Protein AF-A0A2E3XRM8-F1 (afdb_monomer_lite)

pLDDT: mean 77.31, std 19.9, range [32.56, 97.56]

Sequence (240 aa):
MLKLNLRISNLLLTGLFLLMNLVSSSVLRAEDFVDQDERDLEALESQLEDFRKDQEGVVQNITPDQLKKTQALQEAIKAGDQEKVKALTEELTKSLKSGSTQQMKQMVAVSLKSFQAMNETELRAHLLAKTSGNPVGSLLTQFPKLMDFLVQSLRDPIAIPQFFSILEKKSKLLLFFIINVAIWLVAFIVKKAHKAKSAGLGTHFKRWLFFFTLRLALFVGFFYTEISPFLHIANKTLLA

Radius of gyration: 21.9 Å; chains: 1; bounding box: 47×42×66 Å

Secondary structure (DSSP, 8-state):
-HHHHHHHHHHHHHHHHHHHHHHHHTTS-------S-TT-HHHHHHHHHHHHHHHHHHHTTS-HHHHHHHHHHHHHHHTT-HHHHHHHHHHHHHHHHT--HHHHHHHHHHHHHHHHHS-HHHHHHHHHHHHTTSHHHHHHHH-HHHHHHHHHHHH-TTHHHHHHGGGG-HHHHHHHHHHHHHHHHHHHHHHHHGGGS---HHHHHHHHHHHHHHHHHHHHHHTHHHHHHHHHHHHHHH--

Foldseek 3Di:
DVVVVVCVVVVVVVVVVVVVVVLVVLLPDPDDDDDDDDPCPVVVVVVVVVLVVLVVVLCVVVDVVVVVLSVQLVVCVVVVVVVSVVVSVVVNVVCVVVDDLVNVLSSLLSSLVVLLPDDLVRNLVVVLVVCPPHVVNVVCVVCVLVSQLVSVQSNDSQQPSLLSCVVVPVVLVVVLVVVLVVLVVVLVVVVVVPPPDDDPPVNVVVSVVVSVVVSVVSVCVSSVVSNVVSVVSCCVRVVD

Structure (mmCIF, N/CA/C/O backbone):
data_AF-A0A2E3XRM8-F1
#
_entry.id   AF-A0A2E3XRM8-F1
#
loop_
_atom_site.group_PDB
_atom_site.id
_atom_site.type_symbol
_atom_site.label_atom_id
_atom_site.label_alt_id
_atom_site.label_comp_id
_atom_site.label_asym_id
_atom_site.label_entity_id
_atom_site.label_seq_id
_atom_site.pdbx_PDB_ins_code
_atom_site.Cartn_x
_atom_site.Cartn_y
_atom_site.Cartn_z
_atom_site.occupancy
_atom_site.B_iso_or_equiv
_atom_site.auth_seq_id
_atom_site.auth_comp_id
_atom_site.auth_asym_id
_atom_site.auth_atom_id
_atom_site.pdbx_PDB_model_num
ATOM 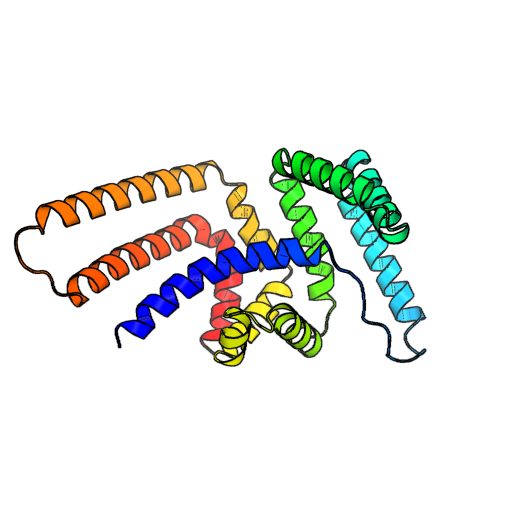1 N N . MET A 1 1 ? -2.806 -15.920 -23.712 1.00 42.44 1 MET A N 1
ATOM 2 C CA . MET A 1 1 ? -1.929 -15.551 -22.572 1.00 42.44 1 MET A CA 1
ATOM 3 C C . MET A 1 1 ? -1.769 -14.041 -22.333 1.00 42.44 1 MET A C 1
ATOM 5 O O . MET A 1 1 ? -1.673 -13.648 -21.182 1.00 42.44 1 MET A O 1
ATOM 9 N N . LEU A 1 2 ? -1.820 -13.162 -23.344 1.00 34.38 2 LEU A N 1
ATOM 10 C CA . LEU A 1 2 ? -1.677 -11.701 -23.153 1.00 34.38 2 LEU A CA 1
ATOM 11 C C . LEU A 1 2 ? -2.814 -10.997 -22.380 1.00 34.38 2 LEU A C 1
ATOM 13 O O . LEU A 1 2 ? -2.573 -9.968 -21.754 1.00 34.38 2 LEU A O 1
ATOM 17 N N . LYS A 1 3 ? -4.026 -11.569 -22.348 1.00 36.88 3 LYS A N 1
ATOM 18 C CA . LYS A 1 3 ? -5.142 -11.049 -21.532 1.00 36.88 3 LYS A CA 1
ATOM 19 C C . LYS A 1 3 ? -4.939 -11.241 -20.019 1.00 36.88 3 LYS A C 1
ATOM 21 O O . LYS A 1 3 ? -5.577 -10.538 -19.245 1.00 36.88 3 LYS A O 1
ATOM 26 N N . LEU A 1 4 ? -4.061 -12.155 -19.593 1.00 36.59 4 LEU A N 1
ATOM 27 C CA . LEU A 1 4 ? -3.857 -12.470 -18.173 1.00 36.59 4 LEU A CA 1
ATOM 28 C C . LEU A 1 4 ? -2.927 -11.451 -17.491 1.00 36.59 4 LEU A C 1
ATOM 30 O O . LEU A 1 4 ? -3.211 -10.989 -16.394 1.00 36.59 4 LEU A O 1
ATOM 34 N N . ASN A 1 5 ? -1.879 -11.001 -18.188 1.00 35.53 5 ASN A N 1
ATOM 35 C CA . ASN A 1 5 ? -0.904 -10.068 -17.617 1.00 35.53 5 ASN A CA 1
ATOM 36 C C . ASN A 1 5 ? -1.387 -8.609 -17.547 1.00 35.53 5 ASN A C 1
ATOM 38 O O . ASN A 1 5 ? -0.996 -7.888 -16.632 1.00 35.53 5 ASN A O 1
ATOM 42 N N . LEU A 1 6 ? -2.279 -8.175 -18.450 1.00 38.59 6 LEU A N 1
ATOM 43 C CA . LEU A 1 6 ? -2.939 -6.867 -18.311 1.00 38.59 6 LEU A CA 1
ATOM 44 C C . LEU A 1 6 ? -3.914 -6.844 -17.123 1.00 38.59 6 LEU A C 1
ATOM 46 O O . LEU A 1 6 ? -4.086 -5.809 -16.483 1.00 38.59 6 LEU A O 1
ATOM 50 N N . ARG A 1 7 ? -4.526 -7.994 -16.807 1.00 44.25 7 ARG A N 1
ATOM 51 C CA . ARG A 1 7 ? -5.432 -8.128 -15.664 1.00 44.25 7 ARG A CA 1
ATOM 52 C C . ARG A 1 7 ? -4.689 -8.014 -14.340 1.00 44.25 7 ARG A C 1
ATOM 54 O O . ARG A 1 7 ? -5.182 -7.297 -13.488 1.00 44.25 7 ARG A O 1
ATOM 61 N N . ILE A 1 8 ? -3.498 -8.608 -14.205 1.00 42.06 8 ILE A N 1
ATOM 62 C CA . ILE A 1 8 ? -2.698 -8.589 -12.961 1.00 42.06 8 ILE A CA 1
ATOM 63 C C . ILE A 1 8 ? -2.145 -7.184 -12.642 1.00 42.06 8 ILE A C 1
ATOM 65 O O . ILE A 1 8 ? -2.150 -6.761 -11.489 1.00 42.06 8 ILE A O 1
ATOM 69 N N . SER A 1 9 ? -1.725 -6.417 -13.656 1.00 40.00 9 SER A N 1
ATOM 70 C CA . SER A 1 9 ? -1.271 -5.031 -13.446 1.00 40.00 9 SER A CA 1
ATOM 71 C C . SER A 1 9 ? -2.403 -4.087 -13.059 1.00 40.00 9 SER A C 1
ATOM 73 O O . SER A 1 9 ? -2.210 -3.231 -12.197 1.00 40.00 9 SER A O 1
ATOM 75 N N . ASN A 1 10 ? -3.561 -4.214 -13.715 1.00 42.22 10 ASN A N 1
ATOM 76 C CA . ASN A 1 10 ? -4.737 -3.456 -13.313 1.00 42.22 10 ASN A CA 1
ATOM 77 C C . ASN A 1 10 ? -5.176 -3.886 -11.915 1.00 42.22 10 ASN A C 1
ATOM 79 O O . ASN A 1 10 ? -5.507 -3.012 -11.138 1.00 42.22 10 ASN A O 1
ATOM 83 N N . LEU A 1 11 ? -5.047 -5.170 -11.568 1.00 43.62 11 LEU A N 1
ATOM 84 C CA . LEU A 1 11 ? -5.362 -5.739 -10.258 1.00 43.62 11 LEU A CA 1
ATOM 85 C C . LEU A 1 11 ? -4.642 -5.074 -9.086 1.00 43.62 11 LEU A C 1
ATOM 87 O O . LEU A 1 11 ? -5.267 -4.817 -8.065 1.00 43.62 11 LEU A O 1
ATOM 91 N N . LEU A 1 12 ? -3.335 -4.823 -9.213 1.00 40.78 12 LEU A N 1
ATOM 92 C CA . LEU A 1 12 ? -2.527 -4.244 -8.134 1.00 40.78 12 LEU A CA 1
ATOM 93 C C . LEU A 1 12 ? -2.820 -2.748 -7.952 1.00 40.78 12 LEU A C 1
ATOM 95 O O . LEU A 1 12 ? -2.916 -2.270 -6.824 1.00 40.78 12 LEU A O 1
ATOM 99 N N . LEU A 1 13 ? -3.035 -2.021 -9.054 1.00 42.25 13 LEU A N 1
ATOM 100 C CA . LEU A 1 13 ? -3.439 -0.610 -9.028 1.00 42.25 13 LEU A CA 1
ATOM 101 C C . LEU A 1 13 ? -4.890 -0.434 -8.562 1.00 42.25 13 LEU A C 1
ATOM 103 O O . LEU A 1 13 ? -5.166 0.457 -7.762 1.00 42.25 13 LEU A O 1
ATOM 107 N N . THR A 1 14 ? -5.803 -1.313 -8.986 1.00 45.66 14 THR A N 1
ATOM 108 C CA . THR A 1 14 ? -7.167 -1.359 -8.453 1.00 45.66 14 THR A CA 1
ATOM 109 C C . THR A 1 14 ? -7.169 -1.820 -7.007 1.00 45.66 14 THR A C 1
ATOM 111 O O . THR A 1 14 ? -7.922 -1.264 -6.234 1.00 45.66 14 THR A O 1
ATOM 114 N N . GLY A 1 15 ? -6.306 -2.752 -6.598 1.00 46.00 15 GLY A N 1
ATOM 115 C CA . GLY A 1 15 ? -6.204 -3.225 -5.215 1.00 46.00 15 GLY A CA 1
ATOM 116 C C . GLY A 1 15 ? -5.805 -2.113 -4.246 1.00 46.00 15 GLY A C 1
ATOM 117 O O . GLY A 1 15 ? -6.426 -1.970 -3.199 1.00 46.00 15 GLY A O 1
ATOM 118 N N . LEU A 1 16 ? -4.848 -1.259 -4.628 1.00 43.09 16 LEU A N 1
ATOM 119 C CA . LEU A 1 16 ? -4.462 -0.087 -3.835 1.00 43.09 16 LEU A CA 1
ATOM 120 C C . LEU A 1 16 ? -5.564 0.993 -3.819 1.00 43.09 16 LEU A C 1
ATOM 122 O O . LEU A 1 16 ? -5.851 1.568 -2.771 1.00 43.09 16 LEU A O 1
ATOM 126 N N . PHE A 1 17 ? -6.222 1.236 -4.959 1.00 45.62 17 PHE A N 1
ATOM 127 C CA . PHE A 1 17 ? -7.342 2.184 -5.062 1.00 45.62 17 PHE A CA 1
ATOM 128 C C . PHE A 1 17 ? -8.606 1.694 -4.329 1.00 45.62 17 PHE A C 1
ATOM 130 O O . PHE A 1 17 ? -9.374 2.496 -3.799 1.00 45.62 17 PHE A O 1
ATOM 137 N N . LEU A 1 18 ? -8.816 0.377 -4.257 1.00 47.78 18 LEU A N 1
ATOM 138 C CA . LEU A 1 18 ? -9.899 -0.259 -3.514 1.00 47.78 18 LEU A CA 1
ATOM 139 C C . LEU A 1 18 ? -9.606 -0.350 -2.028 1.00 47.78 18 LEU A C 1
ATOM 141 O O . LEU A 1 18 ? -10.532 -0.126 -1.271 1.00 47.78 18 LEU A O 1
ATOM 145 N N . LEU A 1 19 ? -8.362 -0.569 -1.592 1.00 43.97 19 LEU A N 1
ATOM 146 C CA . LEU A 1 19 ? -7.996 -0.416 -0.179 1.00 43.97 19 LEU A CA 1
ATOM 147 C C . LEU A 1 19 ? -8.304 1.004 0.313 1.00 43.97 19 LEU A C 1
ATOM 149 O O . LEU A 1 19 ? -8.867 1.165 1.391 1.00 43.97 19 LEU A O 1
ATOM 153 N N . MET A 1 20 ? -8.033 2.029 -0.504 1.00 44.75 20 MET A N 1
ATOM 154 C CA . MET A 1 20 ? -8.414 3.403 -0.163 1.00 44.75 20 MET A CA 1
ATOM 155 C C . MET A 1 20 ? -9.933 3.635 -0.184 1.00 44.75 20 MET A C 1
ATOM 157 O O . MET A 1 20 ? -10.444 4.272 0.730 1.00 44.75 20 MET A O 1
ATOM 161 N N . ASN A 1 21 ? -10.678 3.080 -1.151 1.00 46.22 21 ASN A N 1
ATOM 162 C CA . ASN A 1 21 ? -12.146 3.198 -1.163 1.00 46.22 21 ASN A CA 1
ATOM 163 C C . ASN A 1 21 ? -12.838 2.380 -0.056 1.00 46.22 21 ASN A C 1
ATOM 165 O O . ASN A 1 21 ? -13.828 2.847 0.498 1.00 46.22 21 ASN A O 1
ATOM 169 N N . LEU A 1 22 ? -12.325 1.199 0.304 1.00 45.72 22 LEU A N 1
ATOM 170 C CA . LEU A 1 22 ? -12.847 0.369 1.394 1.00 45.72 22 LEU A CA 1
ATOM 171 C C . LEU A 1 22 ? -12.699 1.093 2.733 1.00 45.72 22 LEU A C 1
ATOM 173 O O . LEU A 1 22 ? -13.691 1.213 3.447 1.00 45.72 22 LEU A O 1
ATOM 177 N N . VAL A 1 23 ? -11.520 1.664 3.010 1.00 44.56 23 VAL A N 1
ATOM 178 C CA . VAL A 1 23 ? -11.261 2.455 4.226 1.00 44.56 23 VAL A CA 1
ATOM 179 C C . VAL A 1 23 ? -12.116 3.731 4.272 1.00 44.56 23 VAL A C 1
ATOM 181 O O . VAL A 1 23 ? -12.562 4.130 5.343 1.00 44.56 23 VAL A O 1
ATOM 184 N N . SER A 1 24 ? -12.408 4.363 3.129 1.00 41.31 24 SER A N 1
ATOM 185 C CA . SER A 1 24 ? -13.336 5.506 3.080 1.00 41.31 24 SER A CA 1
ATOM 186 C C . SER A 1 24 ? -14.810 5.106 3.239 1.00 41.31 24 SER A C 1
ATOM 188 O O . SER A 1 24 ? -15.592 5.880 3.783 1.00 41.31 24 SER A O 1
ATOM 190 N N . SER A 1 25 ? -15.203 3.907 2.798 1.00 41.75 25 SER A N 1
ATOM 191 C CA . SER A 1 25 ? -16.590 3.422 2.879 1.00 41.75 25 SER A CA 1
ATOM 192 C C . SER A 1 25 ? -16.962 2.805 4.234 1.00 41.75 25 SER A C 1
ATOM 194 O O . SER A 1 25 ? -18.132 2.844 4.611 1.00 41.75 25 SER A O 1
ATOM 196 N N . SER A 1 26 ? -15.990 2.286 4.996 1.00 43.53 26 SER A N 1
ATOM 197 C CA . SER A 1 26 ? -16.212 1.749 6.348 1.00 43.53 26 SER A CA 1
ATOM 198 C C . SER A 1 26 ? -16.522 2.833 7.385 1.00 43.53 26 SER A C 1
ATOM 200 O O . SER A 1 26 ? -17.130 2.537 8.405 1.00 43.53 26 SER A O 1
ATOM 202 N N . VAL A 1 27 ? -16.161 4.092 7.114 1.00 37.88 27 VAL A N 1
ATOM 203 C CA . VAL A 1 27 ? -16.433 5.234 8.008 1.00 37.88 27 VAL A CA 1
ATOM 204 C C . VAL A 1 27 ? -17.863 5.785 7.851 1.00 37.88 27 VAL A C 1
ATOM 206 O O . VAL A 1 27 ? -18.315 6.544 8.700 1.00 37.88 27 VAL A O 1
ATOM 209 N N . LEU A 1 28 ? -18.618 5.391 6.814 1.00 32.56 28 LEU A N 1
ATOM 210 C CA . LEU A 1 28 ? -19.909 6.021 6.477 1.00 32.56 28 LEU A CA 1
ATOM 211 C C . LEU A 1 28 ? -21.120 5.078 6.396 1.00 32.56 28 LEU A C 1
ATOM 213 O O . LEU A 1 28 ? -22.164 5.481 5.887 1.00 32.56 28 LEU A O 1
ATOM 217 N N . ARG A 1 29 ? -21.046 3.839 6.898 1.00 41.06 29 ARG A N 1
ATOM 218 C CA . ARG A 1 29 ? -22.248 2.987 6.978 1.00 41.06 29 ARG A CA 1
ATOM 219 C C . ARG A 1 29 ? -22.129 1.900 8.043 1.00 41.06 29 ARG A C 1
ATOM 221 O O . ARG A 1 29 ? -21.779 0.759 7.746 1.00 41.06 29 ARG A O 1
ATOM 228 N N 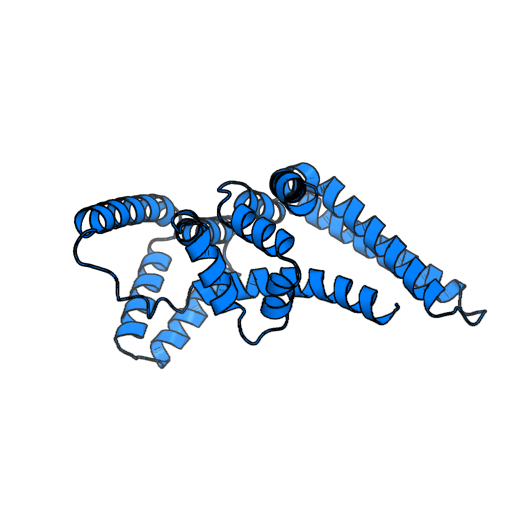. ALA A 1 30 ? -22.415 2.303 9.277 1.00 34.81 30 ALA A N 1
ATOM 229 C CA . ALA A 1 30 ? -22.736 1.420 10.389 1.00 34.81 30 ALA A CA 1
ATOM 230 C C . ALA A 1 30 ? -24.264 1.366 10.528 1.00 34.81 30 ALA A C 1
ATOM 232 O O . ALA A 1 30 ? -24.825 1.992 11.416 1.00 34.81 30 ALA A O 1
ATOM 233 N N . GLU A 1 31 ? -24.929 0.685 9.600 1.00 41.62 31 GLU A N 1
ATOM 234 C CA . GLU A 1 31 ? -26.305 0.225 9.793 1.00 41.62 31 GLU A CA 1
ATOM 235 C C . GLU A 1 31 ? -26.400 -1.214 9.277 1.00 41.62 31 GLU A C 1
ATOM 237 O O . GLU A 1 31 ? -25.787 -1.553 8.260 1.00 41.62 31 GLU A O 1
ATOM 242 N N . ASP A 1 32 ? -27.142 -2.012 10.042 1.00 43.94 32 ASP A N 1
ATOM 243 C CA . ASP A 1 32 ? -27.557 -3.401 9.836 1.00 43.94 32 ASP A CA 1
ATOM 244 C C . ASP A 1 32 ? -26.533 -4.512 10.098 1.00 43.94 32 ASP A C 1
ATOM 246 O O . ASP A 1 32 ? -26.018 -5.142 9.180 1.00 43.94 32 ASP A O 1
ATOM 250 N N . PHE A 1 33 ? -26.336 -4.812 11.388 1.00 37.44 33 PHE A N 1
ATOM 251 C CA . PHE A 1 33 ? -26.242 -6.186 11.900 1.00 37.44 33 PHE A CA 1
ATOM 252 C C . PHE A 1 33 ? -26.900 -6.232 13.288 1.00 37.44 33 PHE A C 1
ATOM 254 O O . PHE A 1 33 ? -26.254 -6.008 14.307 1.00 37.44 33 PHE A O 1
ATOM 261 N N . VAL A 1 34 ? -28.210 -6.474 13.311 1.00 42.62 34 VAL A N 1
ATOM 262 C CA . VAL A 1 34 ? -28.953 -6.922 14.493 1.00 42.62 34 VAL A CA 1
ATOM 263 C C . VAL A 1 34 ? -29.612 -8.224 14.075 1.00 42.62 34 VAL A C 1
ATOM 265 O O . VAL A 1 34 ? -30.445 -8.203 13.179 1.00 42.62 34 VAL A O 1
ATOM 268 N N . ASP A 1 35 ? -29.115 -9.331 14.623 1.00 47.22 35 ASP A N 1
ATOM 269 C CA . ASP A 1 35 ? -29.885 -10.520 15.011 1.00 47.22 35 ASP A CA 1
ATOM 270 C C . ASP A 1 35 ? -28.906 -11.647 15.377 1.00 47.22 35 ASP A C 1
ATOM 272 O O . ASP A 1 35 ? -28.544 -12.479 14.544 1.00 47.22 35 ASP A O 1
ATOM 276 N N . GLN A 1 36 ? -28.460 -11.660 16.639 1.00 41.12 36 GLN A N 1
ATOM 277 C CA . GLN A 1 36 ? -28.081 -12.890 17.340 1.00 41.12 36 GLN A CA 1
ATOM 278 C C . GLN A 1 36 ? -28.063 -12.679 18.866 1.00 41.12 36 GLN A C 1
ATOM 280 O O . GLN A 1 36 ? -27.195 -12.001 19.398 1.00 41.12 36 GLN A O 1
ATOM 285 N N . ASP A 1 37 ? -29.083 -13.261 19.504 1.00 44.88 37 ASP A N 1
ATOM 286 C CA . ASP A 1 37 ? -29.238 -13.742 20.886 1.00 44.88 37 ASP A CA 1
ATOM 287 C C . ASP A 1 37 ? -28.692 -12.946 22.096 1.00 44.88 37 ASP A C 1
ATOM 289 O O . ASP A 1 37 ? -27.506 -12.686 22.265 1.00 44.88 37 ASP A O 1
ATOM 293 N N . GLU A 1 38 ? -29.612 -12.723 23.042 1.00 48.00 38 GLU A N 1
ATOM 294 C CA . GLU A 1 38 ? -29.556 -12.068 24.365 1.00 48.00 38 GLU A CA 1
ATOM 295 C C . GLU A 1 38 ? -28.505 -12.583 25.385 1.00 48.00 38 GLU A C 1
ATOM 297 O O . GLU A 1 38 ? -28.669 -12.386 26.589 1.00 48.00 38 GLU A O 1
ATOM 302 N N . ARG A 1 39 ? -27.410 -13.234 24.973 1.00 47.94 39 ARG A N 1
ATOM 303 C CA . ARG A 1 39 ? -26.397 -13.778 25.905 1.00 47.94 39 ARG A CA 1
ATOM 304 C C . ARG A 1 39 ? -25.059 -13.046 25.980 1.00 47.94 39 ARG A C 1
ATOM 306 O O . ARG A 1 39 ? -24.270 -13.387 26.853 1.00 47.94 39 ARG A O 1
ATOM 313 N N . ASP A 1 40 ? -24.861 -11.984 25.204 1.00 56.50 40 ASP A N 1
ATOM 314 C CA . ASP A 1 40 ? -23.588 -11.248 25.166 1.00 56.50 40 ASP A CA 1
ATOM 315 C C . ASP A 1 40 ? -23.680 -9.802 25.674 1.00 56.50 40 ASP A C 1
ATOM 317 O O . ASP A 1 40 ? -22.835 -8.986 25.338 1.00 56.50 40 ASP A O 1
ATOM 321 N N . LEU A 1 41 ? -24.671 -9.440 26.494 1.00 55.50 41 LEU A N 1
ATOM 322 C CA . LEU A 1 41 ? -24.854 -8.043 26.926 1.00 55.50 41 LEU A CA 1
ATOM 323 C C . LEU A 1 41 ? -23.687 -7.530 27.793 1.00 55.50 41 LEU A C 1
ATOM 325 O O . LEU A 1 41 ? -23.198 -6.428 27.570 1.00 55.50 41 LEU A O 1
ATOM 329 N N . GLU A 1 42 ? -23.170 -8.367 28.696 1.00 59.12 42 GLU A N 1
ATOM 330 C CA . GLU A 1 42 ? -21.993 -8.065 29.530 1.00 59.12 42 GLU A CA 1
ATOM 331 C C . GLU A 1 42 ? -20.689 -8.041 28.709 1.00 59.12 42 GLU A C 1
ATOM 333 O O . GLU A 1 42 ? -19.816 -7.201 28.926 1.00 59.12 42 GLU A O 1
ATOM 338 N N . ALA A 1 43 ? -20.568 -8.929 27.715 1.00 63.19 43 ALA A N 1
ATOM 339 C CA . ALA A 1 43 ? -19.431 -8.954 26.796 1.00 63.19 43 ALA A CA 1
ATOM 340 C C . ALA A 1 43 ? -19.450 -7.751 25.840 1.00 63.19 43 ALA A C 1
ATOM 342 O O . ALA A 1 43 ? -18.399 -7.167 25.573 1.00 63.19 43 ALA A O 1
ATOM 343 N N . LEU A 1 44 ? -20.635 -7.338 25.378 1.00 58.38 44 LEU A N 1
ATOM 344 C CA . LEU A 1 44 ? -20.837 -6.114 24.611 1.00 58.38 44 LEU A CA 1
ATOM 345 C C . LEU A 1 44 ? -20.511 -4.887 25.449 1.00 58.38 44 LEU A C 1
ATOM 347 O O . LEU A 1 44 ? -19.894 -3.971 24.925 1.00 58.38 44 LEU A O 1
ATOM 351 N N . GLU A 1 45 ? -20.922 -4.849 26.717 1.00 63.38 45 GLU A N 1
ATOM 352 C CA . GLU A 1 45 ? -20.677 -3.715 27.608 1.00 63.38 45 GLU A CA 1
ATOM 353 C C . GLU A 1 45 ? -19.185 -3.583 27.935 1.00 63.38 45 GLU A C 1
ATOM 355 O O . GLU A 1 45 ? -18.631 -2.491 27.811 1.00 63.38 45 GLU A O 1
ATOM 360 N N . SER A 1 46 ? -18.495 -4.701 28.192 1.00 72.88 46 SER A N 1
ATOM 361 C CA . SER A 1 46 ? -17.032 -4.738 28.319 1.00 72.88 46 SER A CA 1
ATOM 362 C C . SER A 1 46 ? -16.329 -4.322 27.023 1.00 72.88 46 SER A C 1
ATOM 364 O O . SER A 1 46 ? -15.381 -3.542 27.070 1.00 72.88 46 SER A O 1
ATOM 366 N N . GLN A 1 47 ? -16.790 -4.789 25.856 1.00 59.81 47 GLN A N 1
ATOM 367 C CA . GLN A 1 47 ? -16.247 -4.352 24.565 1.00 59.81 47 GLN A CA 1
ATOM 368 C C . GLN A 1 47 ? -16.525 -2.869 24.298 1.00 59.81 47 GLN A C 1
ATOM 370 O O . GLN A 1 47 ? -15.683 -2.190 23.716 1.00 59.81 47 GLN A O 1
ATOM 375 N N . LEU A 1 48 ? -17.675 -2.345 24.726 1.00 61.09 48 LEU A N 1
ATOM 376 C CA . LEU A 1 48 ? -18.038 -0.932 24.624 1.00 61.09 48 LEU A CA 1
ATOM 377 C C . LEU A 1 48 ? -17.184 -0.060 25.540 1.00 61.09 48 LEU A C 1
ATOM 379 O O . LEU A 1 48 ? -16.792 1.029 25.120 1.00 61.09 48 LEU A O 1
ATOM 383 N N . GLU A 1 49 ? -16.887 -0.510 26.758 1.00 70.38 49 GLU A N 1
ATOM 384 C CA . GLU A 1 49 ? -15.964 0.174 27.665 1.00 70.38 49 GLU A CA 1
ATOM 385 C C . GLU A 1 49 ? -14.534 0.158 27.130 1.00 70.38 49 GLU A C 1
ATOM 387 O O . GLU A 1 49 ? -13.908 1.218 27.071 1.00 70.38 49 GLU A O 1
ATOM 392 N N . ASP A 1 50 ? -14.038 -0.988 26.659 1.00 69.62 50 ASP A N 1
ATOM 393 C CA . ASP A 1 50 ? -12.711 -1.082 26.046 1.00 69.62 50 ASP A CA 1
ATOM 394 C C . ASP A 1 50 ? -12.626 -0.208 24.791 1.00 69.62 50 ASP A C 1
ATOM 396 O O . ASP A 1 50 ? -11.668 0.548 24.627 1.00 69.62 50 ASP A O 1
ATOM 400 N N . PHE A 1 51 ? -13.667 -0.206 23.952 1.00 62.56 51 PHE A N 1
ATOM 401 C CA . PHE A 1 51 ? -13.757 0.657 22.776 1.00 62.56 51 PHE A CA 1
ATOM 402 C C . PHE A 1 51 ? -13.840 2.142 23.150 1.00 62.56 51 PHE A C 1
ATOM 404 O O . PHE A 1 51 ? -13.215 2.969 22.486 1.00 62.56 51 PHE A O 1
ATOM 411 N N . ARG A 1 52 ? -14.563 2.508 24.218 1.00 60.75 52 ARG A N 1
ATOM 412 C CA . ARG A 1 52 ? -14.626 3.886 24.738 1.00 60.75 52 ARG A CA 1
ATOM 413 C C . ARG A 1 52 ? -13.285 4.345 25.284 1.00 60.75 52 ARG A C 1
ATOM 415 O O . ARG A 1 52 ? -12.841 5.431 24.933 1.00 60.75 52 ARG A O 1
ATOM 422 N N . LYS A 1 53 ? -12.616 3.519 26.080 1.00 66.50 53 LYS A N 1
ATOM 423 C CA . LYS A 1 53 ? -11.305 3.809 26.671 1.00 66.50 53 LYS A CA 1
ATOM 424 C C . LYS A 1 53 ? -10.215 3.913 25.603 1.00 66.50 53 LYS A C 1
ATOM 426 O O . LYS A 1 53 ? -9.357 4.795 25.640 1.00 66.50 53 LYS A O 1
ATOM 431 N N . ASP A 1 54 ? -10.300 3.061 24.589 1.00 53.91 54 ASP A N 1
ATOM 432 C CA . ASP A 1 54 ? -9.448 3.114 23.410 1.00 53.91 54 ASP A CA 1
ATOM 433 C C . ASP A 1 54 ? -9.743 4.317 22.515 1.00 53.91 54 ASP A C 1
ATOM 435 O O . ASP A 1 54 ? -8.818 4.893 21.932 1.00 53.91 54 ASP A O 1
ATOM 439 N N . GLN A 1 55 ? -11.012 4.722 22.414 1.00 52.78 55 GLN A N 1
ATOM 440 C CA . GLN A 1 55 ? -11.371 5.986 21.794 1.00 52.78 55 GLN A CA 1
ATOM 441 C C . GLN A 1 55 ? -10.817 7.151 22.598 1.00 52.78 55 GLN A C 1
ATOM 443 O O . GLN A 1 55 ? -10.229 8.020 21.977 1.00 52.78 55 GLN A O 1
ATOM 448 N N . GLU A 1 56 ? -10.909 7.171 23.927 1.00 51.44 56 GLU A N 1
ATOM 449 C CA . GLU A 1 56 ? -10.382 8.247 24.777 1.00 51.44 56 GLU A CA 1
ATOM 450 C C . GLU A 1 56 ? -8.876 8.479 24.567 1.00 51.44 56 GLU A C 1
ATOM 452 O O . GLU A 1 56 ? -8.439 9.626 24.462 1.00 51.44 56 GLU A O 1
ATOM 457 N N . GLY A 1 57 ? -8.079 7.419 24.391 1.00 50.50 57 GLY A N 1
ATOM 458 C CA . GLY A 1 57 ? -6.654 7.537 24.044 1.00 50.50 57 GLY A CA 1
ATOM 459 C C . GLY A 1 57 ? -6.394 8.128 22.649 1.00 50.50 57 GLY A C 1
ATOM 460 O O . GLY A 1 57 ? -5.395 8.818 22.431 1.00 50.50 57 GLY A O 1
ATOM 461 N N . VAL A 1 58 ? -7.306 7.915 21.698 1.00 47.16 58 VAL A N 1
ATOM 462 C CA . VAL A 1 58 ? -7.246 8.526 20.359 1.00 47.16 58 VAL A CA 1
ATOM 463 C C . VAL A 1 58 ? -7.839 9.944 20.363 1.00 47.16 58 VAL A C 1
ATOM 465 O O . VAL A 1 58 ? -7.314 10.834 19.692 1.00 47.16 58 VAL A O 1
ATOM 468 N N . VAL A 1 59 ? -8.849 10.194 21.198 1.00 48.41 59 VAL A N 1
ATOM 469 C CA . VAL A 1 59 ? -9.474 11.496 21.467 1.00 48.41 59 VAL A CA 1
ATOM 470 C C . VAL A 1 59 ? -8.453 12.482 22.027 1.00 48.41 59 VAL A C 1
ATOM 472 O O . VAL A 1 59 ? -8.545 13.666 21.736 1.00 48.41 59 VAL A O 1
ATOM 475 N N . GLN A 1 60 ? -7.427 12.027 22.751 1.00 47.62 60 GLN A N 1
ATOM 476 C CA . GLN A 1 60 ? -6.365 12.916 23.241 1.00 47.62 60 GLN A CA 1
ATOM 477 C C . GLN A 1 60 ? -5.533 13.574 22.124 1.00 47.62 60 GLN A C 1
ATOM 479 O O . GLN A 1 60 ? -4.885 14.588 22.372 1.00 47.62 60 GLN A O 1
ATOM 484 N N . ASN A 1 61 ? -5.565 13.045 20.894 1.00 50.94 61 ASN A N 1
ATOM 485 C CA . ASN A 1 61 ? -4.871 13.628 19.739 1.00 50.94 61 ASN A CA 1
ATOM 486 C C . ASN A 1 61 ? -5.805 14.083 18.605 1.00 50.94 61 ASN A C 1
ATOM 488 O O . ASN A 1 61 ? -5.383 14.833 17.719 1.00 50.94 61 ASN A O 1
ATOM 492 N N . ILE A 1 62 ? -7.072 13.669 18.637 1.00 55.94 62 ILE A N 1
ATOM 493 C CA . ILE A 1 62 ? -8.138 14.313 17.876 1.00 55.94 62 ILE A CA 1
ATOM 494 C C . ILE A 1 62 ? -8.412 15.638 18.582 1.00 55.94 62 ILE A C 1
ATOM 496 O O . ILE A 1 62 ? -8.755 15.673 19.758 1.00 55.94 62 ILE A O 1
ATOM 500 N N . THR A 1 63 ? -8.236 16.759 17.887 1.00 63.81 63 THR A N 1
ATOM 501 C CA . THR A 1 63 ? -8.553 18.067 18.474 1.00 63.81 63 THR A CA 1
ATOM 502 C C . THR A 1 63 ? -9.993 18.004 19.007 1.00 63.81 63 THR A C 1
ATOM 504 O O . THR A 1 63 ? -10.845 17.488 18.283 1.00 63.81 63 THR A O 1
ATOM 507 N N . PRO A 1 64 ? -10.316 18.500 20.218 1.00 68.75 64 PRO A N 1
ATOM 508 C CA . PRO A 1 64 ? -11.676 18.435 20.777 1.00 68.75 64 PRO A CA 1
ATOM 509 C C . PRO A 1 64 ? -12.768 18.902 19.797 1.00 68.75 64 PRO A C 1
ATOM 511 O O . PRO A 1 64 ? -13.907 18.444 19.834 1.00 68.75 64 PRO A O 1
ATOM 514 N N . ASP A 1 65 ? -12.381 19.779 18.872 1.00 71.81 65 ASP A N 1
ATOM 515 C CA . ASP A 1 65 ? -13.182 20.267 17.756 1.00 71.81 65 ASP A CA 1
ATOM 516 C C . ASP A 1 65 ? -13.589 19.178 16.739 1.00 71.81 65 ASP A C 1
ATOM 518 O O . ASP A 1 65 ? -14.727 19.145 16.281 1.00 71.81 65 ASP A O 1
ATOM 522 N N . GLN A 1 66 ? -12.702 18.236 16.406 1.00 69.62 66 GLN A N 1
ATOM 523 C CA . GLN A 1 66 ? -12.999 17.123 15.495 1.00 69.62 66 GLN A CA 1
ATOM 524 C C . GLN A 1 66 ? -13.883 16.055 16.144 1.00 69.62 66 GLN A C 1
ATOM 526 O O . GLN A 1 66 ? -14.733 15.474 15.465 1.00 69.62 66 GLN A O 1
ATOM 531 N N . LEU A 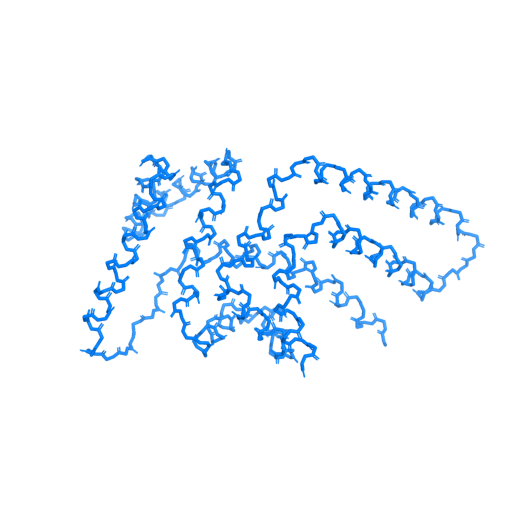1 67 ? -13.748 15.831 17.454 1.00 69.31 67 LEU A N 1
ATOM 532 C CA . LEU A 1 67 ? -14.620 14.897 18.165 1.00 69.31 67 LEU A CA 1
ATOM 533 C C . LEU A 1 67 ? -16.068 15.394 18.169 1.00 69.31 67 LEU A C 1
ATOM 535 O O . LEU A 1 67 ? -16.982 14.656 17.804 1.00 69.31 67 LEU A O 1
ATOM 539 N N . LYS A 1 68 ? -16.254 16.684 18.472 1.00 79.19 68 LYS A N 1
ATOM 540 C CA . LYS A 1 68 ? -17.558 17.353 18.398 1.00 79.19 68 LYS A CA 1
ATOM 541 C C . LYS A 1 68 ? -18.163 17.278 16.999 1.00 79.19 68 LYS A C 1
ATOM 543 O O . LYS A 1 68 ? -19.350 17.005 16.870 1.00 79.19 68 LYS A O 1
ATOM 548 N N . LYS A 1 69 ? -17.358 17.457 15.947 1.00 79.31 69 LYS A N 1
ATOM 549 C CA . LYS A 1 69 ? -17.829 17.348 14.552 1.00 79.31 69 LYS A CA 1
ATOM 550 C C . LYS A 1 69 ? -18.240 15.927 14.179 1.00 79.31 69 LYS A C 1
ATOM 552 O O . LYS A 1 69 ? -19.212 15.750 13.454 1.00 79.31 69 LYS A O 1
ATOM 557 N N . THR A 1 70 ? -17.539 14.923 14.698 1.00 72.81 70 THR A N 1
ATOM 558 C CA . THR A 1 70 ? -17.873 13.511 14.460 1.00 72.81 70 THR A CA 1
ATOM 559 C C . THR A 1 70 ? -19.173 13.128 15.173 1.00 72.81 70 THR A C 1
ATOM 561 O O . THR A 1 70 ? -20.034 12.488 14.575 1.00 72.81 70 THR A O 1
ATOM 564 N N . GLN A 1 71 ? -19.365 13.593 16.412 1.00 79.06 71 GLN A N 1
ATOM 565 C CA . GLN A 1 71 ? -20.618 13.419 17.156 1.00 79.06 71 GLN A CA 1
ATOM 566 C C . GLN A 1 71 ? -21.788 14.146 16.477 1.00 79.06 71 GLN A C 1
ATOM 568 O O . GLN A 1 71 ? -22.827 13.537 16.237 1.00 79.06 71 GLN A O 1
ATOM 573 N N . ALA A 1 72 ? -21.591 15.401 16.062 1.00 80.88 72 ALA A N 1
ATOM 574 C CA . ALA A 1 72 ? -22.595 16.176 15.332 1.00 80.88 72 ALA A CA 1
ATOM 575 C C . ALA A 1 72 ? -22.982 15.527 13.992 1.00 80.88 72 ALA A C 1
ATOM 577 O O . ALA A 1 72 ? -24.143 15.573 13.590 1.00 80.88 72 ALA A O 1
ATOM 578 N N . LEU A 1 73 ? -22.027 14.891 13.302 1.00 74.06 73 LEU A N 1
ATOM 579 C CA . LEU A 1 73 ? -22.303 14.140 12.078 1.00 74.06 73 LEU A CA 1
ATOM 580 C C . LEU A 1 73 ? -23.179 12.920 12.374 1.00 74.06 73 LEU A C 1
ATOM 582 O O . LEU A 1 73 ? -24.141 12.666 11.654 1.00 74.06 73 LEU A O 1
ATOM 586 N N . GLN A 1 74 ? -22.876 12.187 13.444 1.00 68.25 74 GLN A N 1
ATOM 587 C CA . GLN A 1 74 ? -23.643 11.011 13.845 1.00 68.25 74 GLN A CA 1
ATOM 588 C C . GLN A 1 74 ? -25.077 11.376 14.262 1.00 68.25 74 GLN A C 1
ATOM 590 O O . GLN A 1 74 ? -26.020 10.667 13.916 1.00 68.25 74 GLN A O 1
ATOM 595 N N . GLU A 1 75 ? -25.260 12.507 14.942 1.00 82.12 75 GLU A N 1
ATOM 596 C CA . GLU A 1 75 ? -26.579 13.062 15.263 1.00 82.12 75 GLU A CA 1
ATOM 597 C C . GLU A 1 75 ? -27.343 13.507 14.010 1.00 82.12 75 GLU A C 1
ATOM 599 O O . GLU A 1 75 ? -28.524 13.193 13.876 1.00 82.12 75 GLU A O 1
ATOM 604 N N . ALA A 1 76 ? -26.679 14.170 13.058 1.00 78.12 76 ALA A N 1
ATOM 605 C CA . ALA A 1 76 ? -27.297 14.581 11.797 1.00 78.12 76 ALA A CA 1
ATOM 606 C C . ALA A 1 76 ? -27.753 13.381 10.947 1.00 78.12 76 ALA A C 1
ATOM 608 O O . ALA A 1 76 ? -28.818 13.439 10.333 1.00 78.12 76 ALA A O 1
ATOM 609 N N . ILE A 1 77 ? -26.990 12.279 10.955 1.00 65.31 77 ILE A N 1
ATOM 610 C CA . ILE A 1 77 ? -27.371 11.016 10.303 1.00 65.31 77 ILE A CA 1
ATOM 611 C C . ILE A 1 77 ? -28.626 10.437 10.960 1.00 65.31 77 ILE A C 1
ATOM 613 O O . ILE A 1 77 ? -29.592 10.142 10.261 1.00 65.31 77 ILE A O 1
ATOM 617 N N . LYS A 1 78 ? -28.650 10.340 12.297 1.00 78.94 78 LYS A N 1
ATOM 618 C CA . LYS A 1 78 ? -29.820 9.842 13.043 1.00 78.94 78 LYS A CA 1
ATOM 619 C C . LYS A 1 78 ? -31.065 10.707 12.832 1.00 78.94 78 LYS A C 1
ATOM 621 O O . LYS A 1 78 ? -32.174 10.188 12.813 1.00 78.94 78 LYS A O 1
ATOM 626 N N . ALA A 1 79 ? -30.882 12.015 12.663 1.00 88.81 79 ALA A N 1
ATOM 627 C CA . ALA A 1 79 ? -31.960 12.959 12.389 1.00 88.81 79 ALA A CA 1
ATOM 628 C C . ALA A 1 79 ? -32.420 12.969 10.917 1.00 88.81 79 ALA A C 1
ATOM 630 O O . ALA A 1 79 ? -33.398 13.642 10.597 1.00 88.81 79 ALA A O 1
ATOM 631 N N . GLY A 1 80 ? -31.725 12.269 10.011 1.00 83.44 80 GLY A N 1
ATOM 632 C CA . GLY A 1 80 ? -32.020 12.290 8.575 1.00 83.44 80 GLY A CA 1
ATOM 633 C C . GLY A 1 80 ? -31.749 13.640 7.891 1.00 83.44 80 GLY A C 1
ATOM 634 O O . GLY A 1 80 ? -32.248 13.882 6.792 1.00 83.44 80 GLY A O 1
ATOM 635 N N . ASP A 1 81 ? -30.965 14.526 8.514 1.00 89.75 81 ASP A N 1
ATOM 636 C CA . ASP A 1 81 ? -30.681 15.882 8.028 1.00 89.75 81 ASP A CA 1
ATOM 637 C C . ASP A 1 81 ? -29.564 15.850 6.968 1.00 89.75 81 ASP A C 1
ATOM 639 O O . ASP A 1 81 ? -28.376 16.023 7.255 1.00 89.75 81 ASP A O 1
ATOM 643 N N . GLN A 1 82 ? -29.948 15.575 5.718 1.00 80.06 82 GLN A N 1
ATOM 644 C CA . GLN A 1 82 ? -29.004 15.371 4.614 1.00 80.06 82 GLN A CA 1
ATOM 645 C C . GLN A 1 82 ? -28.125 16.598 4.310 1.00 80.06 82 GLN A C 1
ATOM 647 O O . GLN A 1 82 ? -26.971 16.427 3.906 1.00 80.06 82 GLN A O 1
ATOM 652 N N . GLU A 1 83 ? -28.623 17.824 4.515 1.00 88.88 83 GLU A N 1
ATOM 653 C CA . GLU A 1 83 ? -27.820 19.038 4.313 1.00 88.88 83 GLU A CA 1
ATOM 654 C C . GLU A 1 83 ? -26.735 19.176 5.380 1.00 88.88 83 GLU A C 1
ATOM 656 O O . GLU A 1 83 ? -25.571 19.410 5.033 1.00 88.88 83 GLU A O 1
ATOM 661 N N . LYS A 1 84 ? -27.062 18.950 6.661 1.00 86.12 84 LYS A N 1
ATOM 662 C CA . LYS A 1 84 ? -26.045 18.941 7.724 1.00 86.12 84 LYS A CA 1
ATOM 663 C C . LYS A 1 84 ? -25.037 17.824 7.546 1.00 86.12 84 LYS A C 1
ATOM 665 O O . LYS A 1 84 ? -23.848 18.063 7.741 1.00 86.12 84 LYS A O 1
ATOM 670 N N . VAL A 1 85 ? -25.477 16.632 7.142 1.00 75.50 85 VAL A N 1
ATOM 671 C CA . VAL A 1 85 ? -24.566 15.515 6.857 1.00 75.50 85 VAL A CA 1
ATOM 672 C C . VAL A 1 85 ? -23.569 15.913 5.774 1.00 75.50 85 VAL A C 1
ATOM 674 O O . VAL A 1 85 ? -22.366 15.722 5.952 1.00 75.50 85 VAL A O 1
ATOM 677 N N . LYS A 1 86 ? -24.032 16.523 4.679 1.00 80.38 86 LYS A N 1
ATOM 678 C CA . LYS A 1 86 ? -23.152 16.964 3.593 1.00 80.38 86 LYS A CA 1
ATOM 679 C C . LYS A 1 86 ? -22.177 18.053 4.050 1.00 80.38 86 LYS A C 1
ATOM 681 O O . LYS A 1 86 ? -20.982 17.928 3.790 1.00 80.38 86 LYS A O 1
ATOM 686 N N . ALA A 1 87 ? -22.657 19.067 4.770 1.00 86.62 87 ALA A N 1
ATOM 687 C CA . ALA A 1 87 ? -21.830 20.170 5.262 1.00 86.62 87 ALA A CA 1
ATOM 688 C C . ALA A 1 87 ? -20.751 19.698 6.252 1.00 86.62 87 ALA A C 1
ATOM 690 O O . ALA A 1 87 ? -19.573 20.023 6.092 1.00 86.62 87 ALA A O 1
ATOM 691 N N . LEU A 1 88 ? -21.127 18.862 7.225 1.00 80.44 88 LEU A N 1
ATOM 692 C CA . LEU A 1 88 ? -20.199 18.295 8.205 1.00 80.44 88 LEU A CA 1
ATOM 693 C C . LEU A 1 88 ? -19.195 17.350 7.543 1.00 80.44 88 LEU A C 1
ATOM 695 O O . LEU A 1 88 ? -18.017 17.370 7.890 1.00 80.44 88 LEU A O 1
ATOM 699 N N . THR A 1 89 ? -19.624 16.574 6.544 1.00 73.88 89 THR A N 1
ATOM 700 C CA . THR A 1 89 ? -18.727 15.703 5.771 1.00 73.88 89 THR A CA 1
ATOM 701 C C . THR A 1 89 ? -17.716 16.514 4.961 1.00 73.88 89 THR A C 1
ATOM 703 O O . THR A 1 89 ? -16.533 16.169 4.941 1.00 73.88 89 THR A O 1
ATOM 706 N N . GLU A 1 90 ? -18.129 17.604 4.310 1.00 79.00 90 GLU A N 1
ATOM 707 C CA . GLU A 1 90 ? -17.219 18.500 3.585 1.00 79.00 90 GLU A CA 1
ATOM 708 C C . GLU A 1 90 ? -16.219 19.181 4.529 1.00 79.00 90 GLU A C 1
ATOM 710 O O . GLU A 1 90 ? -15.029 19.266 4.209 1.00 79.00 90 GLU A O 1
ATOM 715 N N . GLU A 1 91 ? -16.660 19.604 5.714 1.00 79.44 91 GLU A N 1
ATOM 716 C CA . GLU A 1 91 ? -15.797 20.224 6.717 1.00 79.44 91 GLU A CA 1
ATOM 717 C C . GLU A 1 91 ? -14.794 19.226 7.315 1.00 79.44 91 GLU A C 1
ATOM 719 O O . GLU A 1 91 ? -13.596 19.522 7.384 1.00 79.44 91 GLU A O 1
ATOM 724 N N . LEU A 1 92 ? -15.238 18.010 7.654 1.00 73.06 92 LEU A N 1
ATOM 725 C CA . LEU A 1 92 ? -14.357 16.913 8.056 1.00 73.06 92 LEU A CA 1
ATOM 726 C C . LEU A 1 92 ? -13.351 16.601 6.951 1.00 73.06 92 LEU A C 1
ATOM 728 O O . LEU A 1 92 ? -12.152 16.571 7.214 1.00 73.06 92 LEU A O 1
ATOM 732 N N . THR A 1 93 ? -13.802 16.477 5.704 1.00 66.06 93 THR A N 1
ATOM 733 C CA . THR A 1 93 ? -12.931 16.230 4.545 1.00 66.06 93 THR A CA 1
ATOM 734 C C . THR A 1 93 ? -11.900 17.343 4.366 1.00 66.06 93 THR A C 1
ATOM 736 O O . THR A 1 93 ? -10.740 17.069 4.056 1.00 66.06 93 THR A O 1
ATOM 739 N N . LYS A 1 94 ? -12.279 18.607 4.580 1.00 74.06 94 LYS A N 1
ATOM 740 C CA . LYS A 1 94 ? -11.363 19.752 4.514 1.00 74.06 94 LYS A CA 1
ATOM 741 C C . LYS A 1 94 ? -10.346 19.717 5.655 1.00 74.06 94 LYS A C 1
ATOM 743 O O . LYS A 1 94 ? -9.162 19.912 5.394 1.00 74.06 94 LYS A O 1
ATOM 748 N N . SER A 1 95 ? -10.783 19.388 6.872 1.00 68.38 95 SER A N 1
ATOM 749 C CA . SER A 1 95 ? -9.904 19.247 8.039 1.00 68.38 95 SER A CA 1
ATOM 750 C C . SER A 1 95 ? -8.927 18.071 7.900 1.00 68.38 95 SER A C 1
ATOM 752 O O . SER A 1 95 ? -7.761 18.202 8.261 1.00 68.38 95 SER A O 1
ATOM 754 N N . LEU A 1 96 ? -9.362 16.973 7.272 1.00 64.31 96 LEU A N 1
ATOM 755 C CA . LEU A 1 96 ? -8.544 15.804 6.944 1.00 64.31 96 LEU A CA 1
ATOM 756 C C . LEU A 1 96 ? -7.578 16.081 5.786 1.00 64.31 96 LEU A C 1
ATOM 758 O O . LEU A 1 96 ? -6.446 15.609 5.813 1.00 64.31 96 LEU A O 1
ATOM 762 N N . LYS A 1 97 ? -7.972 16.893 4.794 1.00 62.56 97 LYS A N 1
ATOM 763 C CA . LYS A 1 97 ? -7.067 17.375 3.732 1.00 62.56 97 LYS A CA 1
ATOM 764 C C . LYS A 1 97 ? -5.959 18.277 4.274 1.00 62.56 97 LYS A C 1
ATOM 766 O O . LYS A 1 97 ? -4.858 18.259 3.732 1.00 62.56 97 LYS A O 1
ATOM 771 N N . SER A 1 98 ? -6.235 19.048 5.324 1.00 60.09 98 SER A N 1
ATOM 772 C CA . SER A 1 98 ? -5.217 19.781 6.089 1.00 60.09 98 SER A CA 1
ATOM 773 C C . SER A 1 98 ? -4.551 18.942 7.185 1.00 60.09 98 SER A C 1
ATOM 775 O O . SER A 1 98 ? -3.661 19.439 7.875 1.00 60.09 98 SER A O 1
ATOM 777 N N . GLY A 1 99 ? -4.992 17.698 7.371 1.00 61.16 99 GLY A N 1
ATOM 778 C CA . GLY A 1 99 ? -4.598 16.850 8.481 1.00 61.16 99 GLY A CA 1
ATOM 779 C C . GLY A 1 99 ? -3.159 16.376 8.361 1.00 61.16 99 GLY A C 1
ATOM 780 O O . GLY A 1 99 ? -2.679 16.005 7.287 1.00 61.16 99 GLY A O 1
ATOM 781 N N . SER A 1 100 ? -2.449 16.384 9.486 1.00 71.88 100 SER A N 1
ATOM 782 C CA . SER A 1 100 ? -1.109 15.812 9.563 1.00 71.88 100 SER A CA 1
ATOM 783 C C . SER A 1 100 ? -1.175 14.296 9.338 1.00 71.88 100 SER A C 1
ATOM 785 O O . SER A 1 100 ? -2.171 13.646 9.655 1.00 71.88 100 SER A O 1
ATOM 787 N N . THR A 1 101 ? -0.094 13.697 8.829 1.00 76.25 101 THR A N 1
ATOM 788 C CA . THR A 1 101 ? 0.027 12.235 8.657 1.00 76.25 101 THR A CA 1
ATOM 789 C C . THR A 1 101 ? -0.337 11.455 9.931 1.00 76.25 101 THR A C 1
ATOM 791 O O . THR A 1 101 ? -0.846 10.338 9.857 1.00 76.25 101 THR A O 1
ATOM 794 N N . GLN A 1 102 ? -0.154 12.082 11.096 1.00 76.06 102 GLN A N 1
ATOM 795 C CA . GLN A 1 102 ? -0.515 11.544 12.401 1.00 76.06 102 GLN A CA 1
ATOM 796 C C . GLN A 1 102 ? -2.029 11.337 12.576 1.00 76.06 102 GLN A C 1
ATOM 798 O O . GLN A 1 102 ? -2.444 10.296 13.083 1.00 76.06 102 GLN A O 1
ATOM 803 N N . GLN A 1 103 ? -2.863 12.273 12.109 1.00 76.69 103 GLN A N 1
ATOM 804 C CA . GLN A 1 103 ? -4.325 12.138 12.176 1.00 76.69 103 GLN A CA 1
ATOM 805 C C . GLN A 1 103 ? -4.817 10.986 11.295 1.00 76.69 103 GLN A C 1
ATOM 807 O O . GLN A 1 103 ? -5.664 10.200 11.711 1.00 76.69 103 GLN A O 1
ATOM 812 N N . MET A 1 104 ? -4.235 10.827 10.102 1.00 77.56 104 MET A N 1
ATOM 813 C CA . MET A 1 104 ? -4.566 9.711 9.212 1.00 77.56 104 MET A CA 1
ATOM 814 C C . MET A 1 104 ? -4.206 8.362 9.844 1.00 77.56 104 MET A C 1
ATOM 816 O O . MET A 1 104 ? -5.013 7.437 9.801 1.00 77.56 104 MET A O 1
ATOM 820 N N . LYS A 1 105 ? -3.036 8.255 10.485 1.00 79.25 105 LYS A N 1
ATOM 821 C CA . LYS A 1 105 ? -2.650 7.045 11.224 1.00 79.25 105 LYS A CA 1
ATOM 822 C C . LYS A 1 105 ? -3.626 6.708 12.345 1.00 79.25 105 LYS A C 1
ATOM 824 O O . LYS A 1 105 ? -3.965 5.543 12.505 1.00 79.25 105 LYS A O 1
ATOM 829 N N . GLN A 1 106 ? -4.082 7.704 13.098 1.00 75.88 106 GLN A N 1
ATOM 830 C CA . GLN A 1 106 ? -5.041 7.504 14.185 1.00 75.88 106 GLN A CA 1
ATOM 831 C C . GLN A 1 106 ? -6.407 7.063 13.668 1.00 75.88 106 GLN A C 1
ATOM 833 O O . GLN A 1 106 ? -6.964 6.094 14.174 1.00 75.88 106 GLN A O 1
ATOM 838 N N . MET A 1 107 ? -6.907 7.708 12.613 1.00 77.31 107 MET A N 1
ATOM 839 C CA . MET A 1 107 ? -8.165 7.322 11.974 1.00 77.31 107 MET A CA 1
ATOM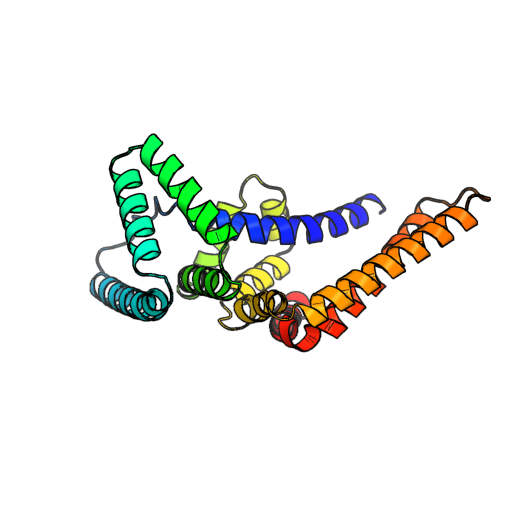 840 C C . MET A 1 107 ? -8.107 5.882 11.453 1.00 77.31 107 MET A C 1
ATOM 842 O O . MET A 1 107 ? -9.034 5.100 11.664 1.00 77.31 107 MET A O 1
ATOM 846 N N . VAL A 1 108 ? -6.994 5.514 10.811 1.00 80.62 108 VAL A N 1
ATOM 847 C CA . VAL A 1 108 ? -6.752 4.144 10.353 1.00 80.62 108 VAL A CA 1
ATOM 848 C C . VAL A 1 108 ? -6.683 3.188 11.542 1.00 80.62 108 VAL A C 1
ATOM 850 O O . VAL A 1 108 ? -7.365 2.173 11.518 1.00 80.62 108 VAL A O 1
ATOM 853 N N . ALA A 1 109 ? -5.941 3.514 12.602 1.00 79.00 109 ALA A N 1
ATOM 854 C CA . ALA A 1 109 ? -5.828 2.664 13.786 1.00 79.00 109 ALA A CA 1
ATOM 855 C C . ALA A 1 109 ? -7.190 2.395 14.448 1.00 79.00 109 ALA A C 1
ATOM 857 O O . ALA A 1 109 ? -7.498 1.244 14.740 1.00 79.00 109 ALA A O 1
ATOM 858 N N . VAL A 1 110 ? -8.034 3.419 14.618 1.00 78.62 110 VAL A N 1
ATOM 859 C CA . VAL A 1 110 ? -9.399 3.255 15.155 1.00 78.62 110 VAL A CA 1
ATOM 860 C C . VAL A 1 110 ? -10.251 2.387 14.238 1.00 78.62 110 VAL A C 1
ATOM 862 O O . VAL A 1 110 ? -10.916 1.469 14.707 1.00 78.62 110 VAL A O 1
ATOM 865 N N . SER A 1 111 ? -10.196 2.637 12.928 1.00 80.56 111 SER A N 1
ATOM 866 C CA . SER A 1 111 ? -10.964 1.858 11.949 1.00 80.56 111 SER A CA 1
ATOM 867 C C . SER A 1 111 ? -10.540 0.385 11.934 1.00 80.56 111 SER A C 1
ATOM 869 O O . SER A 1 111 ? -11.369 -0.497 11.734 1.00 80.56 111 SER A O 1
ATOM 871 N N . LEU A 1 112 ? -9.257 0.105 12.182 1.00 86.69 112 LEU A N 1
ATOM 872 C CA . LEU A 1 112 ? -8.729 -1.256 12.238 1.00 86.69 112 LEU A CA 1
ATOM 873 C C . LEU A 1 112 ? -9.170 -2.032 13.470 1.00 86.69 112 LEU A C 1
ATOM 875 O O . LEU A 1 112 ? -9.335 -3.242 13.355 1.00 86.69 112 LEU A O 1
ATOM 879 N N . LYS A 1 113 ? -9.416 -1.375 14.610 1.00 83.75 113 LYS A N 1
ATOM 880 C CA . LYS A 1 113 ? -9.870 -2.071 15.826 1.00 83.75 113 LYS A CA 1
ATOM 881 C C . LYS A 1 113 ? -11.163 -2.852 15.595 1.00 83.75 113 LYS A C 1
ATOM 883 O O . LYS A 1 113 ? -11.270 -3.985 16.048 1.00 83.75 113 LYS A O 1
ATOM 888 N N . SER A 1 114 ? -12.093 -2.299 14.812 1.00 84.94 114 SER A N 1
ATOM 889 C CA . SER A 1 114 ? -13.322 -3.008 14.434 1.00 84.94 114 SER A CA 1
ATOM 890 C C . SER A 1 114 ? -13.026 -4.291 13.646 1.00 84.94 114 SER A C 1
ATOM 892 O O . SER A 1 114 ? -13.566 -5.344 13.970 1.00 84.94 114 SER A O 1
ATOM 894 N N . PHE A 1 115 ? -12.106 -4.248 12.676 1.00 90.38 115 PHE A N 1
ATOM 895 C CA . PHE A 1 115 ? -11.708 -5.440 11.915 1.00 90.38 115 PHE A CA 1
ATOM 896 C C . PHE A 1 115 ? -10.882 -6.439 12.740 1.00 90.38 115 PHE A C 1
ATOM 898 O O . PHE A 1 115 ? -10.927 -7.637 12.479 1.00 90.38 115 PHE A O 1
ATOM 905 N N . GLN A 1 116 ? -10.118 -5.963 13.725 1.00 90.56 116 GLN A N 1
ATOM 906 C CA . GLN A 1 116 ? -9.305 -6.797 14.614 1.00 90.56 116 GLN A CA 1
ATOM 907 C C . GLN A 1 116 ? -10.151 -7.564 15.634 1.00 90.56 116 GLN A C 1
ATOM 909 O O . GLN A 1 116 ? -9.794 -8.692 15.979 1.00 90.56 116 GLN A O 1
ATOM 914 N N . ALA A 1 117 ? -11.262 -6.970 16.078 1.00 89.19 117 ALA A N 1
ATOM 915 C CA . ALA A 1 117 ? -12.217 -7.586 16.995 1.00 89.19 117 ALA A CA 1
ATOM 916 C C . ALA A 1 117 ? -13.073 -8.678 16.329 1.00 89.19 117 ALA A C 1
ATOM 918 O O . ALA A 1 117 ? -13.469 -9.630 16.998 1.00 89.19 117 ALA A O 1
ATOM 919 N N . MET A 1 118 ? -13.324 -8.578 15.018 1.00 89.88 118 MET A N 1
ATOM 920 C CA . MET A 1 118 ? -14.080 -9.590 14.272 1.00 89.88 118 MET A CA 1
ATOM 921 C C . MET A 1 118 ? -13.354 -10.938 14.251 1.00 89.88 118 MET A C 1
ATOM 923 O O . MET A 1 118 ? -12.126 -11.026 14.097 1.00 89.88 118 MET A O 1
ATOM 927 N N . ASN A 1 119 ? -14.131 -12.019 14.328 1.00 95.69 119 ASN A N 1
ATOM 928 C CA . ASN A 1 119 ? -13.582 -13.348 14.095 1.00 95.69 119 ASN A CA 1
ATOM 929 C C . ASN A 1 119 ? -13.190 -13.516 12.609 1.00 95.69 119 ASN A C 1
ATOM 931 O O . ASN A 1 119 ? -13.626 -12.771 11.732 1.00 95.69 119 ASN A O 1
ATOM 935 N N . GLU A 1 120 ? -12.326 -14.486 12.300 1.00 96.25 120 GLU A N 1
ATOM 936 C CA . GLU A 1 120 ? -11.776 -14.619 10.943 1.00 96.25 120 GLU A CA 1
ATOM 937 C C . GLU A 1 120 ? -12.853 -14.892 9.880 1.00 96.25 120 GLU A C 1
ATOM 939 O O . GLU A 1 120 ? -12.807 -14.338 8.780 1.00 96.25 120 GLU A O 1
ATOM 944 N N . THR A 1 121 ? -13.827 -15.739 10.210 1.00 96.94 121 THR A N 1
ATOM 945 C CA . THR A 1 121 ? -14.925 -16.126 9.316 1.00 96.94 121 THR A CA 1
ATOM 946 C C . THR A 1 121 ? -15.852 -14.946 9.040 1.00 96.94 121 THR A C 1
ATOM 948 O O . THR A 1 121 ? -16.230 -14.704 7.894 1.00 96.94 121 THR A O 1
ATOM 951 N N . GLU A 1 122 ? -16.166 -14.177 10.076 1.00 95.25 122 GLU A N 1
ATOM 952 C CA . GLU A 1 122 ? -16.967 -12.961 10.022 1.00 95.25 122 GLU A CA 1
ATOM 953 C C . GLU A 1 122 ? -16.266 -11.883 9.200 1.00 95.25 122 GLU A C 1
ATOM 955 O O . GLU A 1 122 ? -16.873 -11.322 8.292 1.00 95.25 122 GLU A O 1
ATOM 960 N N . LEU A 1 123 ? -14.964 -11.661 9.412 1.00 96.12 123 LEU A N 1
ATOM 961 C CA . LEU A 1 123 ? -14.197 -10.694 8.628 1.00 96.12 123 LEU A CA 1
ATOM 962 C C . LEU A 1 123 ? -14.152 -11.078 7.141 1.00 96.12 123 LEU A C 1
ATOM 964 O O . LEU A 1 123 ? -14.317 -10.219 6.273 1.00 96.12 123 LEU A O 1
ATOM 968 N N . ARG A 1 124 ? -13.984 -12.367 6.816 1.00 97.56 124 ARG A N 1
ATOM 969 C CA . ARG A 1 124 ? -14.074 -12.863 5.429 1.00 97.56 124 ARG A CA 1
ATOM 970 C C . ARG A 1 124 ? -15.447 -12.584 4.824 1.00 97.56 124 ARG A C 1
ATOM 972 O O . ARG A 1 124 ? -15.522 -12.063 3.710 1.00 97.56 124 ARG A O 1
ATOM 979 N N . ALA A 1 125 ? -16.518 -12.926 5.541 1.00 96.94 125 ALA A N 1
ATOM 980 C CA . ALA A 1 125 ? -17.888 -12.694 5.093 1.00 96.94 125 ALA A CA 1
ATOM 981 C C . ALA A 1 125 ? -18.152 -11.197 4.884 1.00 96.94 125 ALA A C 1
ATOM 983 O O . ALA A 1 125 ? -18.682 -10.807 3.844 1.00 96.94 125 ALA A O 1
ATOM 984 N N . HIS A 1 126 ? -17.683 -10.356 5.807 1.00 94.75 126 HIS A N 1
ATOM 985 C CA . HIS A 1 126 ? -17.779 -8.906 5.720 1.00 94.75 126 HIS A CA 1
ATOM 986 C C . HIS A 1 126 ? -17.053 -8.364 4.480 1.00 94.75 126 HIS A C 1
ATOM 988 O O . HIS A 1 126 ? -17.628 -7.590 3.713 1.00 94.75 126 HIS A O 1
ATOM 994 N N . LEU A 1 127 ? -15.818 -8.809 4.217 1.00 95.19 127 LEU A N 1
ATOM 995 C CA . LEU A 1 127 ? -15.064 -8.409 3.025 1.00 95.19 127 LEU A CA 1
ATOM 996 C C . LEU A 1 127 ? -15.750 -8.852 1.729 1.00 95.19 127 LEU A C 1
ATOM 998 O O . LEU A 1 127 ? -15.815 -8.070 0.779 1.00 95.19 127 LEU A O 1
ATOM 1002 N N . LEU A 1 128 ? -16.294 -10.070 1.673 1.00 96.19 128 LEU A N 1
ATOM 1003 C CA . LEU A 1 128 ? -17.038 -10.553 0.505 1.00 96.19 128 LEU A CA 1
ATOM 1004 C C . LEU A 1 128 ? -18.334 -9.779 0.293 1.00 96.19 128 LEU A C 1
ATOM 1006 O O . LEU A 1 128 ? -18.626 -9.402 -0.837 1.00 96.19 128 LEU A O 1
ATOM 1010 N N . ALA A 1 129 ? -19.076 -9.486 1.359 1.00 95.69 129 ALA A N 1
ATOM 1011 C CA . ALA A 1 129 ? -20.297 -8.696 1.283 1.00 95.69 129 ALA A CA 1
ATOM 1012 C C . ALA A 1 129 ? -20.001 -7.284 0.753 1.00 95.69 129 ALA A C 1
ATOM 1014 O O . ALA A 1 129 ? -20.624 -6.845 -0.215 1.00 95.69 129 ALA A O 1
ATOM 1015 N N . LYS A 1 130 ? -18.981 -6.605 1.300 1.00 92.50 130 LYS A N 1
ATOM 1016 C CA . LYS A 1 130 ? -18.568 -5.256 0.866 1.00 92.50 130 LYS A CA 1
ATOM 1017 C C . LYS A 1 130 ? -17.966 -5.224 -0.538 1.00 92.50 130 LYS A C 1
ATOM 1019 O O . LYS A 1 130 ? -17.991 -4.182 -1.189 1.00 92.50 130 LYS A O 1
ATOM 1024 N N . THR A 1 131 ? -17.419 -6.340 -1.014 1.00 94.94 131 THR A N 1
ATOM 1025 C CA . THR A 1 131 ? -16.864 -6.452 -2.372 1.00 94.94 131 THR A CA 1
ATOM 1026 C C . THR A 1 131 ? -17.793 -7.161 -3.358 1.00 94.94 131 THR A C 1
ATOM 1028 O O . THR A 1 131 ? -17.446 -7.336 -4.529 1.00 94.94 131 THR A O 1
ATOM 1031 N N . SER A 1 132 ? -19.000 -7.530 -2.929 1.00 93.56 132 SER A N 1
ATOM 1032 C CA . SER A 1 132 ? -19.993 -8.149 -3.799 1.00 93.56 132 SER A CA 1
ATOM 1033 C C . SER A 1 132 ? -20.402 -7.183 -4.918 1.00 93.56 132 SER A C 1
ATOM 1035 O O . SER A 1 132 ? -20.479 -5.969 -4.737 1.00 93.56 132 SER A O 1
ATOM 1037 N N . GLY A 1 133 ? -20.573 -7.714 -6.129 1.00 91.31 133 GLY A N 1
ATOM 1038 C CA . GLY A 1 133 ? -20.921 -6.911 -7.306 1.00 91.31 133 GLY A CA 1
ATOM 1039 C C . GLY A 1 133 ? -19.766 -6.119 -7.933 1.00 91.31 133 GLY A C 1
ATOM 1040 O O . GLY A 1 133 ? -19.977 -5.477 -8.960 1.00 91.31 133 GLY A O 1
ATOM 1041 N N . ASN A 1 134 ? -18.541 -6.185 -7.390 1.00 94.06 134 ASN A N 1
ATOM 1042 C CA . ASN A 1 134 ? -17.370 -5.545 -7.992 1.00 94.06 134 ASN A CA 1
ATOM 1043 C C . ASN A 1 134 ? -16.300 -6.565 -8.452 1.00 94.06 134 ASN A C 1
ATOM 1045 O O . ASN A 1 134 ? -16.282 -7.717 -8.004 1.00 94.06 134 ASN A O 1
ATOM 1049 N N . PRO A 1 135 ? -15.378 -6.175 -9.359 1.00 93.62 135 PRO A N 1
ATOM 1050 C CA . PRO A 1 135 ? -14.327 -7.074 -9.842 1.00 93.62 135 PRO A CA 1
ATOM 1051 C C . PRO A 1 135 ? -13.398 -7.605 -8.742 1.00 93.62 135 PRO A C 1
ATOM 1053 O O . PRO A 1 135 ? -12.759 -8.636 -8.939 1.00 93.62 135 PRO A O 1
ATOM 1056 N N . VAL A 1 136 ? -13.317 -6.923 -7.594 1.00 92.00 136 VAL A N 1
ATOM 1057 C CA . VAL A 1 136 ? -12.507 -7.370 -6.456 1.00 92.00 136 VAL A CA 1
ATOM 1058 C C . VAL A 1 136 ? -13.158 -8.545 -5.755 1.00 92.00 136 VAL A C 1
ATOM 1060 O O . VAL A 1 136 ? -12.455 -9.508 -5.486 1.00 92.00 136 VAL A O 1
ATOM 1063 N N . GLY A 1 137 ? -14.474 -8.549 -5.543 1.00 93.75 137 GLY A N 1
ATOM 1064 C CA . GLY A 1 137 ? -15.159 -9.705 -4.959 1.00 93.75 137 GLY A CA 1
ATOM 1065 C C . GLY A 1 137 ? -14.952 -10.967 -5.800 1.00 93.75 137 GLY A C 1
ATOM 1066 O O . GLY A 1 137 ? -14.599 -12.025 -5.278 1.00 93.75 137 GLY A O 1
ATOM 1067 N N . SER A 1 138 ? -15.043 -10.841 -7.132 1.00 95.62 138 SER A N 1
ATOM 1068 C CA . SER A 1 138 ? -14.723 -11.951 -8.044 1.00 95.62 138 SER A CA 1
ATOM 1069 C C . SER A 1 138 ? -13.261 -12.392 -7.952 1.00 95.62 138 SER A C 1
ATOM 1071 O O . SER A 1 138 ? -12.961 -13.557 -8.194 1.00 95.62 138 SER A O 1
ATOM 1073 N N . LEU A 1 139 ? -12.339 -11.482 -7.652 1.00 95.50 139 LEU A N 1
ATOM 1074 C CA . LEU A 1 139 ? -10.937 -11.826 -7.496 1.00 95.50 139 LEU A CA 1
ATOM 1075 C C . LEU A 1 139 ? -10.677 -12.537 -6.167 1.00 95.50 139 LEU A C 1
ATOM 1077 O O . LEU A 1 139 ? -10.005 -13.560 -6.143 1.00 95.50 139 LEU A O 1
ATOM 1081 N 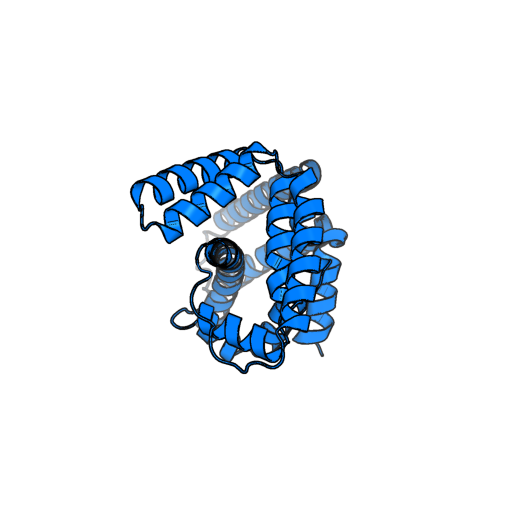N . LEU A 1 140 ? -11.215 -12.020 -5.066 1.00 96.06 140 LEU A N 1
ATOM 1082 C CA . LEU A 1 140 ? -11.014 -12.600 -3.740 1.00 96.06 140 LEU A CA 1
ATOM 1083 C C . LEU A 1 140 ? -11.608 -14.007 -3.634 1.00 96.06 140 LEU A C 1
ATOM 1085 O O . LEU A 1 140 ? -11.032 -14.866 -2.976 1.00 96.06 140 LEU A O 1
ATOM 1089 N N . THR A 1 141 ? -12.711 -14.262 -4.340 1.00 95.88 141 THR A N 1
ATOM 1090 C CA . THR A 1 141 ? -13.307 -15.602 -4.451 1.00 95.88 141 THR A CA 1
ATOM 1091 C C . THR A 1 141 ? -12.470 -16.551 -5.313 1.00 95.88 141 THR A C 1
ATOM 1093 O O . THR A 1 141 ? -12.332 -17.721 -4.970 1.00 95.88 141 THR A O 1
ATOM 1096 N N . GLN A 1 142 ? -11.868 -16.067 -6.407 1.00 97.25 142 GLN A N 1
ATOM 1097 C CA . GLN A 1 142 ? -10.994 -16.878 -7.270 1.00 97.25 142 GLN A CA 1
ATOM 1098 C C . GLN A 1 142 ? -9.626 -17.174 -6.644 1.00 97.25 142 GLN A C 1
ATOM 1100 O O . GLN A 1 142 ? -9.013 -18.193 -6.958 1.00 97.25 142 GLN A O 1
ATOM 1105 N N . PHE A 1 143 ? -9.134 -16.286 -5.780 1.00 96.81 143 PHE A N 1
ATOM 1106 C CA . PHE A 1 143 ? -7.817 -16.382 -5.160 1.00 96.81 143 PHE A CA 1
ATOM 1107 C C . PHE A 1 143 ? -7.956 -16.421 -3.630 1.00 96.81 143 PHE A C 1
ATOM 1109 O O . PHE A 1 143 ? -7.707 -15.411 -2.973 1.00 96.81 143 PHE A O 1
ATOM 1116 N N . PRO A 1 144 ? -8.300 -17.578 -3.029 1.00 95.50 144 PRO A N 1
ATOM 1117 C CA . PRO A 1 144 ? -8.540 -17.683 -1.587 1.00 95.50 144 PRO A CA 1
ATO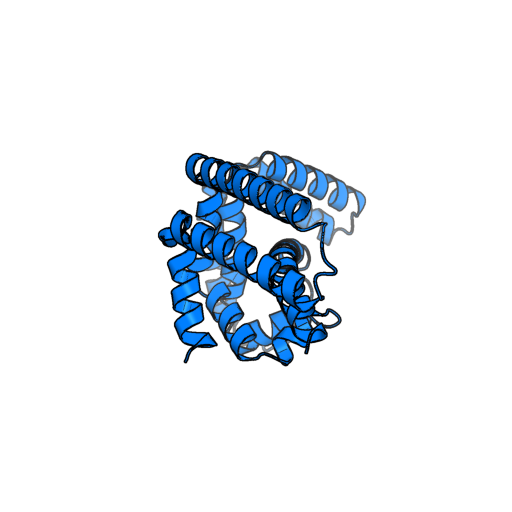M 1118 C C . PRO A 1 144 ? -7.320 -17.281 -0.745 1.00 95.50 144 PRO A C 1
ATOM 1120 O O . PRO A 1 144 ? -7.478 -16.580 0.246 1.00 95.50 144 PRO A O 1
ATOM 1123 N N . LYS A 1 145 ? -6.093 -17.580 -1.198 1.00 96.75 145 LYS A N 1
ATOM 1124 C CA . LYS A 1 145 ? -4.868 -17.120 -0.516 1.00 96.75 145 LYS A CA 1
ATOM 1125 C C . LYS A 1 145 ? -4.758 -15.590 -0.444 1.00 96.75 145 LYS A C 1
ATOM 1127 O O . LYS A 1 145 ? -4.205 -15.052 0.510 1.00 96.75 145 LYS A O 1
ATOM 1132 N N . LEU A 1 146 ? -5.285 -14.872 -1.443 1.00 95.62 146 LEU A N 1
ATOM 1133 C CA . LEU A 1 146 ? -5.337 -13.407 -1.416 1.00 95.62 146 LEU A CA 1
ATOM 1134 C C . LEU A 1 146 ? -6.335 -12.915 -0.362 1.00 95.62 146 LEU A C 1
ATOM 1136 O O . LEU A 1 146 ? -6.059 -11.922 0.307 1.00 95.62 146 LEU A O 1
ATOM 1140 N N . MET A 1 147 ? -7.463 -13.611 -0.191 1.00 96.94 147 MET A N 1
ATOM 1141 C CA . MET A 1 147 ? -8.384 -13.337 0.911 1.00 96.94 147 MET A CA 1
ATOM 1142 C C . MET A 1 147 ? -7.700 -13.565 2.264 1.00 96.94 147 MET A C 1
ATOM 1144 O O . MET A 1 147 ? -7.744 -12.678 3.111 1.00 96.94 147 MET A O 1
ATOM 1148 N N . ASP A 1 148 ? -7.012 -14.696 2.441 1.00 97.06 148 ASP A N 1
ATOM 1149 C CA . ASP A 1 148 ? -6.277 -15.013 3.674 1.00 97.06 148 ASP A CA 1
ATOM 1150 C C . ASP A 1 148 ? -5.243 -13.928 3.999 1.00 97.06 148 ASP A C 1
ATOM 1152 O O . ASP A 1 148 ? -5.156 -13.456 5.132 1.00 97.06 148 ASP A O 1
ATOM 1156 N N . PHE A 1 149 ? -4.501 -13.479 2.983 1.00 97.31 149 PHE A N 1
ATOM 1157 C CA . PHE A 1 149 ? -3.550 -12.379 3.099 1.00 97.31 149 PHE A CA 1
ATOM 1158 C C . PHE A 1 149 ? -4.216 -11.081 3.571 1.00 97.31 149 PHE A C 1
ATOM 1160 O O . PHE A 1 149 ? -3.702 -10.436 4.485 1.00 97.31 149 PHE A O 1
ATOM 1167 N N . LEU A 1 150 ? -5.347 -10.685 2.976 1.00 96.31 150 LEU A N 1
ATOM 1168 C CA . LEU A 1 150 ? -6.056 -9.459 3.359 1.00 96.31 150 LEU A CA 1
ATOM 1169 C C . LEU A 1 150 ? -6.615 -9.537 4.778 1.00 96.31 150 LEU A C 1
ATOM 1171 O O . LEU A 1 150 ? -6.448 -8.596 5.548 1.00 96.31 150 LEU A O 1
ATOM 1175 N N . VAL A 1 151 ? -7.237 -10.659 5.128 1.00 97.31 151 VAL A N 1
ATOM 1176 C CA . VAL A 1 151 ? -7.792 -10.914 6.461 1.00 97.31 151 VAL A CA 1
ATOM 1177 C C . VAL A 1 151 ? -6.690 -10.840 7.514 1.00 97.31 151 VAL A C 1
ATOM 1179 O O . VAL A 1 151 ? -6.830 -10.108 8.491 1.00 97.31 151 VAL A O 1
ATOM 1182 N N . GLN A 1 152 ? -5.558 -11.516 7.295 1.00 97.06 152 GLN A N 1
ATOM 1183 C CA . GLN A 1 152 ? -4.422 -11.437 8.216 1.00 97.06 152 GLN A CA 1
ATOM 1184 C C . GLN A 1 152 ? -3.808 -10.034 8.255 1.00 97.06 152 GLN A C 1
ATOM 1186 O O . GLN A 1 152 ? -3.460 -9.564 9.330 1.00 97.06 152 GLN A O 1
ATOM 1191 N N . SER A 1 153 ? -3.735 -9.332 7.122 1.00 96.56 153 SER A N 1
ATOM 1192 C CA . SER A 1 153 ? -3.217 -7.958 7.067 1.00 96.56 153 SER A CA 1
ATOM 1193 C C . SER A 1 153 ? -4.080 -6.954 7.832 1.00 96.56 153 SER A C 1
ATOM 1195 O O . SER A 1 153 ? -3.539 -6.045 8.451 1.00 96.56 153 SER A O 1
ATOM 1197 N N . LEU A 1 154 ? -5.409 -7.096 7.786 1.00 95.38 154 LEU A N 1
ATOM 1198 C CA . LEU A 1 154 ? -6.345 -6.231 8.515 1.00 95.38 154 LEU A CA 1
ATOM 1199 C C . LEU A 1 154 ? -6.346 -6.516 10.019 1.00 95.38 154 LEU A C 1
ATOM 1201 O O . LEU A 1 154 ? -6.500 -5.592 10.815 1.00 95.38 154 LEU A O 1
ATOM 1205 N N . ARG A 1 155 ? -6.161 -7.783 10.404 1.00 95.25 155 ARG A N 1
ATOM 1206 C CA . ARG A 1 155 ? -6.081 -8.195 11.811 1.00 95.25 155 ARG A CA 1
ATOM 1207 C C . ARG A 1 155 ? -4.718 -7.920 12.441 1.00 95.25 155 ARG A C 1
ATOM 1209 O O . ARG A 1 155 ? -4.620 -7.893 13.663 1.00 95.25 155 ARG A O 1
ATOM 1216 N N . ASP A 1 156 ? -3.675 -7.718 11.642 1.00 95.56 156 ASP A N 1
ATOM 1217 C CA . ASP A 1 156 ? -2.348 -7.405 12.159 1.00 95.56 156 ASP A CA 1
ATOM 1218 C C . ASP A 1 156 ? -2.300 -5.956 12.696 1.00 95.56 156 ASP A C 1
ATOM 1220 O O . ASP A 1 156 ? -2.552 -5.005 11.945 1.00 95.56 156 ASP A O 1
ATOM 1224 N N . PRO A 1 157 ? -1.978 -5.748 13.989 1.00 91.69 157 PRO A N 1
ATOM 1225 C CA . PRO A 1 157 ? -1.979 -4.419 14.600 1.00 91.69 157 PRO A CA 1
ATOM 1226 C C . PRO A 1 157 ? -0.819 -3.533 14.136 1.00 91.69 157 PRO A C 1
ATOM 1228 O O . PRO A 1 157 ? -0.822 -2.330 14.396 1.00 91.69 157 PRO A O 1
ATOM 1231 N N . ILE A 1 158 ? 0.174 -4.103 13.455 1.00 93.75 158 ILE A N 1
ATOM 1232 C CA . ILE A 1 158 ? 1.414 -3.434 13.075 1.00 93.75 158 ILE A CA 1
ATOM 1233 C C . ILE A 1 158 ? 1.424 -3.131 11.575 1.00 93.75 158 ILE A C 1
ATOM 1235 O O . ILE A 1 158 ? 1.803 -2.027 11.183 1.00 93.75 158 ILE A O 1
ATOM 1239 N N . ALA A 1 159 ? 0.982 -4.062 10.729 1.00 95.00 159 ALA A N 1
ATOM 1240 C CA . ALA A 1 159 ? 1.190 -4.024 9.287 1.00 95.00 159 ALA A CA 1
ATOM 1241 C C . ALA A 1 159 ? 0.666 -2.743 8.644 1.00 95.00 159 ALA A C 1
ATOM 1243 O O . ALA A 1 159 ? 1.427 -2.007 8.010 1.00 95.00 159 ALA A O 1
ATOM 1244 N N . ILE A 1 160 ? -0.616 -2.435 8.837 1.00 93.19 160 ILE A N 1
ATOM 1245 C CA . ILE A 1 160 ? -1.233 -1.266 8.212 1.00 93.19 160 ILE A CA 1
ATOM 1246 C C . ILE A 1 160 ? -0.673 0.044 8.793 1.00 93.19 160 ILE A C 1
ATOM 1248 O O . ILE A 1 160 ? -0.207 0.867 7.998 1.00 93.19 160 ILE A O 1
ATOM 1252 N N . PRO A 1 161 ? -0.620 0.267 10.124 1.00 89.44 161 PRO A N 1
ATOM 1253 C CA . PRO A 1 161 ? -0.017 1.484 10.677 1.00 89.44 161 PRO A CA 1
ATOM 1254 C C . PRO A 1 161 ? 1.433 1.708 10.228 1.00 89.44 161 PRO A C 1
ATOM 1256 O O . PRO A 1 161 ? 1.825 2.833 9.895 1.00 89.44 161 PRO A O 1
ATOM 1259 N N . GLN A 1 162 ? 2.226 0.636 10.168 1.00 92.00 162 GLN A N 1
ATOM 1260 C CA . GLN A 1 162 ? 3.612 0.681 9.723 1.00 92.00 162 GLN A CA 1
ATOM 1261 C C . GLN A 1 162 ? 3.719 1.001 8.229 1.00 92.00 162 GLN A C 1
ATOM 1263 O O . GLN A 1 162 ? 4.551 1.824 7.850 1.00 92.00 162 GLN A O 1
ATOM 1268 N N . PHE A 1 163 ? 2.828 0.485 7.385 1.00 92.81 163 PHE A N 1
ATOM 1269 C CA . PHE A 1 163 ? 2.756 0.883 5.979 1.00 92.81 163 PHE A CA 1
ATOM 1270 C C . PHE A 1 163 ? 2.403 2.365 5.807 1.00 92.81 163 PHE A C 1
ATOM 1272 O O . PHE A 1 163 ? 3.039 3.064 5.020 1.00 92.81 163 PHE A O 1
ATOM 1279 N N . PHE A 1 164 ? 1.470 2.902 6.598 1.00 89.56 164 PHE A N 1
ATOM 1280 C CA . PHE A 1 164 ? 1.161 4.338 6.575 1.00 89.56 164 PHE A CA 1
ATOM 1281 C C . PHE A 1 164 ? 2.324 5.216 7.066 1.00 89.56 164 PHE A C 1
ATOM 1283 O O . PHE A 1 164 ? 2.416 6.381 6.675 1.00 89.56 164 PHE A O 1
ATOM 1290 N N . SER A 1 165 ? 3.267 4.677 7.849 1.00 90.56 165 SER A N 1
ATOM 1291 C CA . SER A 1 165 ? 4.480 5.409 8.250 1.00 90.56 165 SER A CA 1
ATOM 1292 C C . SER A 1 165 ? 5.389 5.794 7.075 1.00 90.56 165 SER A C 1
ATOM 1294 O O . SER A 1 165 ? 6.175 6.736 7.193 1.00 90.56 165 SER A O 1
ATOM 1296 N N . ILE A 1 166 ? 5.223 5.160 5.905 1.00 93.31 166 ILE A N 1
ATOM 1297 C CA . ILE A 1 166 ? 5.878 5.569 4.654 1.00 93.31 166 ILE A CA 1
ATOM 1298 C C . ILE A 1 166 ? 5.604 7.051 4.364 1.00 93.31 166 ILE A C 1
ATOM 1300 O O . ILE A 1 166 ? 6.522 7.780 3.984 1.00 93.31 166 ILE A O 1
ATOM 1304 N N . LEU A 1 167 ? 4.373 7.516 4.609 1.00 89.75 167 LEU A N 1
ATOM 1305 C CA . LEU A 1 167 ? 3.937 8.892 4.349 1.00 89.75 167 LEU A CA 1
ATOM 1306 C C . LEU A 1 167 ? 4.657 9.937 5.215 1.00 89.75 167 LEU A C 1
ATOM 1308 O O . LEU A 1 167 ? 4.722 11.108 4.842 1.00 89.75 167 LEU A O 1
ATOM 1312 N N . GLU A 1 168 ? 5.222 9.540 6.355 1.00 88.12 168 GLU A N 1
ATOM 1313 C CA . GLU A 1 168 ? 5.979 10.445 7.230 1.00 88.12 168 GLU A CA 1
ATOM 1314 C C . GLU A 1 168 ? 7.407 10.655 6.740 1.00 88.12 168 GLU A C 1
ATOM 1316 O O . GLU A 1 168 ? 8.011 11.702 6.983 1.00 88.12 168 GLU A O 1
ATOM 1321 N N . LYS A 1 169 ? 7.953 9.692 5.992 1.00 93.06 169 LYS A N 1
ATOM 1322 C CA . LYS A 1 169 ? 9.330 9.736 5.496 1.00 93.06 169 LYS A CA 1
ATOM 1323 C C . LYS A 1 169 ? 9.417 10.545 4.207 1.00 93.06 169 LYS A C 1
ATOM 1325 O O . LYS A 1 169 ? 9.861 10.044 3.173 1.00 93.06 169 LYS A O 1
ATOM 1330 N N . LYS A 1 170 ? 9.040 11.828 4.288 1.00 92.69 170 LYS A N 1
ATOM 1331 C CA . LYS A 1 170 ? 8.981 12.777 3.159 1.00 92.69 170 LYS A CA 1
ATOM 1332 C C . LYS A 1 170 ? 10.265 12.788 2.332 1.00 92.69 170 LYS A C 1
ATOM 1334 O O . LYS A 1 170 ? 10.189 12.739 1.112 1.00 92.69 170 LYS A O 1
ATOM 1339 N N . SER A 1 171 ? 11.436 12.768 2.973 1.00 93.75 171 SER A N 1
ATOM 1340 C CA . SER A 1 171 ? 12.727 12.748 2.271 1.00 93.75 171 SER A CA 1
ATOM 1341 C C . SER A 1 171 ? 12.943 11.462 1.466 1.00 93.75 171 SER A C 1
ATOM 1343 O O . SER A 1 171 ? 13.364 11.527 0.313 1.00 93.75 171 SER A O 1
ATOM 1345 N N . LYS A 1 172 ? 12.606 10.292 2.032 1.00 94.69 172 LYS A N 1
ATOM 1346 C CA . LYS A 1 172 ? 12.685 9.009 1.312 1.00 94.69 172 LYS A CA 1
ATOM 1347 C C . LYS A 1 172 ? 11.676 8.952 0.167 1.00 94.69 172 LYS A C 1
ATOM 1349 O O . LYS A 1 172 ? 12.027 8.507 -0.919 1.00 94.69 172 LYS A O 1
ATOM 1354 N N . LEU A 1 173 ? 10.451 9.428 0.397 1.00 94.69 173 LEU A N 1
ATOM 1355 C CA . LEU A 1 173 ? 9.405 9.520 -0.623 1.00 94.69 173 LEU A CA 1
ATOM 1356 C C . LEU A 1 173 ? 9.789 10.453 -1.769 1.00 94.69 173 LEU A C 1
ATOM 1358 O O . LEU A 1 173 ? 9.610 10.089 -2.927 1.00 94.69 173 LEU A O 1
ATOM 1362 N N . LEU A 1 174 ? 10.353 11.622 -1.462 1.00 93.56 174 LEU A N 1
ATOM 1363 C CA . LEU A 1 174 ? 10.821 12.573 -2.464 1.00 93.56 174 LEU A CA 1
ATOM 1364 C C . LEU A 1 174 ? 11.956 11.972 -3.298 1.00 93.56 174 LEU A C 1
ATOM 1366 O O . LEU A 1 174 ? 11.916 12.035 -4.524 1.00 93.56 174 LEU A O 1
ATOM 1370 N N . LEU A 1 175 ? 12.935 11.333 -2.650 1.00 94.56 175 LEU A N 1
ATOM 1371 C CA . LEU A 1 175 ? 14.026 10.659 -3.350 1.00 94.56 175 LEU A CA 1
ATOM 1372 C C . LEU A 1 175 ? 13.505 9.513 -4.233 1.00 94.56 175 LEU A C 1
ATOM 1374 O O . LEU A 1 175 ? 13.865 9.426 -5.407 1.00 94.56 175 LEU A O 1
ATOM 1378 N N . PHE A 1 176 ? 12.603 8.680 -3.708 1.00 94.88 176 PHE A N 1
ATOM 1379 C CA . PHE A 1 176 ? 11.931 7.630 -4.474 1.00 94.88 176 PHE A CA 1
ATOM 1380 C C . PHE A 1 176 ? 11.174 8.205 -5.680 1.00 94.88 176 PHE A C 1
ATOM 1382 O O . PHE A 1 176 ? 11.261 7.658 -6.781 1.00 94.88 176 PHE A O 1
ATOM 1389 N N . PHE A 1 177 ? 10.469 9.324 -5.509 1.00 95.38 177 PHE A N 1
ATOM 1390 C CA . PHE A 1 177 ? 9.758 10.007 -6.587 1.00 95.38 177 PHE A CA 1
ATOM 1391 C C . PHE A 1 177 ? 10.716 10.500 -7.680 1.00 95.38 177 PHE A C 1
ATOM 1393 O O . PHE A 1 177 ? 10.499 10.196 -8.853 1.00 95.38 177 PHE A O 1
ATOM 1400 N N . ILE A 1 178 ? 11.814 11.171 -7.312 1.00 95.25 178 ILE A N 1
ATOM 1401 C CA . ILE A 1 178 ? 12.841 11.641 -8.258 1.00 95.25 178 ILE A CA 1
ATOM 1402 C C . ILE A 1 178 ? 13.423 10.467 -9.058 1.00 95.25 178 ILE A C 1
ATOM 1404 O O . ILE A 1 178 ? 13.514 10.538 -10.285 1.00 95.25 178 ILE A O 1
ATOM 1408 N N . ILE A 1 179 ? 13.748 9.353 -8.393 1.00 95.06 179 ILE A N 1
ATOM 1409 C CA . ILE A 1 179 ? 14.247 8.141 -9.060 1.00 95.06 179 ILE A CA 1
ATOM 1410 C C . ILE A 1 179 ? 13.200 7.574 -10.028 1.00 95.06 179 ILE A C 1
ATOM 1412 O O . ILE A 1 179 ? 13.534 7.202 -11.153 1.00 95.06 179 ILE A O 1
ATOM 1416 N N . ASN A 1 180 ? 11.920 7.541 -9.648 1.00 92.38 180 ASN A N 1
ATOM 1417 C CA . ASN A 1 180 ? 10.850 7.073 -10.533 1.00 92.38 180 ASN A CA 1
ATOM 1418 C C . ASN A 1 180 ? 10.680 7.958 -11.774 1.00 92.38 180 ASN A C 1
ATOM 1420 O O . ASN A 1 180 ? 10.453 7.427 -12.868 1.00 92.38 180 ASN A O 1
ATOM 1424 N N . VAL A 1 181 ? 10.823 9.278 -11.622 1.00 95.31 181 VAL A N 1
ATOM 1425 C CA . VAL A 1 181 ? 10.837 10.233 -12.739 1.00 95.31 181 VAL A CA 1
ATOM 1426 C C . VAL A 1 181 ? 12.035 9.963 -13.652 1.00 95.31 181 VAL A C 1
ATOM 1428 O O . VAL A 1 181 ? 11.852 9.839 -14.863 1.00 95.31 181 VAL A O 1
ATOM 1431 N N . ALA A 1 182 ? 13.235 9.763 -13.100 1.00 94.69 182 ALA A N 1
ATOM 1432 C CA . ALA A 1 182 ? 14.425 9.421 -13.882 1.00 94.69 182 ALA A CA 1
ATOM 1433 C C . ALA A 1 182 ? 14.249 8.104 -14.664 1.00 94.69 182 ALA A C 1
ATOM 1435 O O . ALA A 1 182 ? 14.507 8.054 -15.867 1.00 94.69 182 ALA A O 1
ATOM 1436 N N . ILE A 1 183 ? 13.720 7.054 -14.027 1.00 92.94 183 ILE A N 1
ATOM 1437 C CA . ILE A 1 183 ? 13.410 5.773 -14.685 1.00 92.94 183 ILE A CA 1
ATOM 1438 C C . ILE A 1 183 ? 12.393 5.965 -15.811 1.00 92.94 183 ILE A C 1
ATOM 1440 O O . ILE A 1 183 ? 12.519 5.357 -16.874 1.00 92.94 183 ILE A O 1
ATOM 1444 N N . TRP A 1 184 ? 11.375 6.800 -15.596 1.00 93.31 184 TRP A N 1
ATOM 1445 C CA . TRP A 1 184 ? 10.385 7.105 -16.624 1.00 93.31 184 TRP A CA 1
ATOM 1446 C C . TRP A 1 184 ? 11.010 7.822 -17.830 1.00 93.31 184 TRP A C 1
ATOM 1448 O O . TRP A 1 184 ? 10.725 7.437 -18.966 1.00 93.31 184 TRP A O 1
ATOM 1458 N N . LEU A 1 185 ? 11.914 8.783 -17.606 1.00 94.06 185 LEU A N 1
ATOM 1459 C CA . LEU A 1 185 ? 12.667 9.453 -18.672 1.00 94.06 185 LEU A CA 1
ATOM 1460 C C . LEU A 1 185 ? 13.545 8.467 -19.455 1.00 94.06 185 LEU A C 1
ATOM 1462 O O . LEU A 1 185 ? 13.515 8.463 -20.686 1.00 94.06 185 LEU A O 1
ATOM 1466 N N . VAL A 1 186 ? 14.259 7.570 -18.769 1.00 93.25 186 VAL A N 1
ATOM 1467 C CA . VAL A 1 186 ? 15.048 6.508 -19.418 1.00 93.25 186 VAL A CA 1
ATOM 1468 C C . VAL A 1 186 ? 14.146 5.597 -20.252 1.00 93.25 186 VAL A C 1
ATOM 1470 O O . VAL A 1 186 ? 14.427 5.350 -21.425 1.00 93.25 186 VAL A O 1
ATOM 1473 N N . ALA A 1 187 ? 13.016 5.145 -19.701 1.00 90.19 187 ALA A N 1
ATOM 1474 C CA . ALA A 1 187 ? 12.049 4.322 -20.424 1.00 90.19 187 ALA A CA 1
ATOM 1475 C C . ALA A 1 187 ? 11.495 5.034 -21.671 1.00 90.19 187 ALA A C 1
ATOM 1477 O O . ALA A 1 187 ? 11.281 4.399 -22.711 1.00 90.19 187 ALA A O 1
ATOM 1478 N N . PHE A 1 188 ? 11.288 6.351 -21.589 1.00 91.12 188 PHE A N 1
ATOM 1479 C CA . PHE A 1 188 ? 10.858 7.185 -22.706 1.00 91.12 188 PHE A CA 1
ATOM 1480 C C . PHE A 1 188 ? 11.930 7.287 -23.802 1.00 91.12 188 PHE A C 1
ATOM 1482 O O . PHE A 1 188 ? 11.616 7.079 -24.977 1.00 91.12 188 PHE A O 1
ATOM 1489 N N . ILE A 1 189 ? 13.196 7.524 -23.439 1.00 91.88 189 ILE A N 1
ATOM 1490 C CA . ILE A 1 189 ? 14.325 7.564 -24.384 1.00 91.88 189 ILE A CA 1
ATOM 1491 C C . ILE A 1 189 ? 14.492 6.208 -25.077 1.00 91.88 189 ILE A C 1
ATOM 1493 O O . ILE A 1 189 ? 14.537 6.153 -26.306 1.00 91.88 189 ILE A O 1
ATOM 1497 N N . VAL A 1 190 ? 14.471 5.106 -24.319 1.00 88.56 190 VAL A N 1
ATOM 1498 C CA . VAL A 1 190 ? 14.522 3.735 -24.859 1.00 88.56 190 VAL A CA 1
ATOM 1499 C C . VAL A 1 190 ? 13.358 3.497 -25.825 1.00 88.56 190 VAL A C 1
ATOM 1501 O O . VAL A 1 190 ? 13.541 2.958 -26.916 1.00 88.56 190 VAL A O 1
ATOM 1504 N N . LYS A 1 191 ? 12.141 3.940 -25.483 1.00 86.81 191 LYS A N 1
ATOM 1505 C CA . LYS A 1 191 ? 10.988 3.844 -26.391 1.00 86.81 191 LYS A CA 1
ATOM 1506 C C . LYS A 1 191 ? 11.215 4.622 -27.691 1.00 86.81 191 LYS A C 1
ATOM 1508 O O . LYS A 1 191 ? 10.831 4.117 -28.744 1.00 86.81 191 LYS A O 1
ATOM 1513 N N . LYS A 1 192 ? 11.811 5.816 -27.631 1.00 86.69 192 LYS A N 1
ATOM 1514 C CA . LYS A 1 192 ? 12.096 6.649 -28.809 1.00 86.69 192 LYS A CA 1
ATOM 1515 C C . LYS A 1 192 ? 13.199 6.043 -29.686 1.00 86.69 192 LYS A C 1
ATOM 1517 O O . LYS A 1 192 ? 13.027 6.019 -30.901 1.00 86.69 192 LYS A O 1
ATOM 1522 N N . ALA A 1 193 ? 14.265 5.511 -29.089 1.00 84.88 193 ALA A N 1
ATOM 1523 C CA . ALA A 1 193 ? 15.385 4.888 -29.799 1.00 84.88 193 ALA A CA 1
ATOM 1524 C C . ALA A 1 193 ? 14.972 3.619 -30.570 1.00 84.88 193 ALA A C 1
ATOM 1526 O O . ALA A 1 193 ? 15.454 3.366 -31.668 1.00 84.88 193 ALA A O 1
ATOM 1527 N N . HIS A 1 194 ? 14.012 2.854 -30.044 1.00 79.75 194 HIS A N 1
ATOM 1528 C CA . HIS A 1 194 ? 13.528 1.617 -30.667 1.00 79.75 194 HIS A CA 1
ATOM 1529 C C . HIS A 1 194 ? 12.383 1.806 -31.683 1.00 79.75 194 HIS A C 1
ATOM 1531 O O . HIS A 1 194 ? 11.731 0.829 -32.048 1.00 79.75 194 HIS A O 1
ATOM 1537 N N . LYS A 1 195 ? 12.132 3.026 -32.184 1.00 69.25 195 LYS A N 1
ATOM 1538 C CA . LYS A 1 195 ? 11.095 3.288 -33.207 1.00 69.25 195 LYS A CA 1
ATOM 1539 C C . LYS A 1 195 ? 11.336 2.586 -34.558 1.00 69.25 195 LYS A C 1
ATOM 1541 O O . LYS A 1 195 ? 10.429 2.563 -35.379 1.00 69.25 195 LYS A O 1
ATOM 1546 N N . ALA A 1 196 ? 12.522 2.020 -34.792 1.00 57.53 196 ALA A N 1
ATOM 1547 C CA . ALA A 1 196 ? 12.969 1.603 -36.123 1.00 57.53 196 ALA A CA 1
ATOM 1548 C C . ALA A 1 196 ? 12.595 0.170 -36.564 1.00 57.53 196 ALA A C 1
ATOM 1550 O O . ALA A 1 196 ? 12.864 -0.187 -37.705 1.00 57.53 196 ALA A O 1
ATOM 1551 N N . LYS A 1 197 ? 11.983 -0.675 -35.723 1.00 58.94 197 LYS A N 1
ATOM 1552 C CA . LYS A 1 197 ? 11.529 -2.025 -36.127 1.00 58.94 197 LYS A CA 1
ATOM 1553 C C . LYS A 1 197 ? 10.214 -2.360 -35.431 1.00 58.94 197 LYS A C 1
ATOM 1555 O O . LYS A 1 197 ? 10.049 -2.015 -34.264 1.00 58.94 197 LYS A O 1
ATOM 1560 N N . SER A 1 198 ? 9.289 -3.018 -36.131 1.00 63.94 198 SER A N 1
ATOM 1561 C CA . SER A 1 198 ? 7.984 -3.462 -35.620 1.00 63.94 198 SER A CA 1
ATOM 1562 C C . SER A 1 198 ? 8.151 -4.378 -34.401 1.00 63.94 198 SER A C 1
ATOM 1564 O O . SER A 1 198 ? 8.242 -5.601 -34.515 1.00 63.94 198 SER A O 1
ATOM 1566 N N . ALA A 1 199 ? 8.253 -3.787 -33.214 1.00 70.06 199 ALA A N 1
ATOM 1567 C CA . ALA A 1 199 ? 8.381 -4.524 -31.974 1.00 70.06 199 ALA A CA 1
ATOM 1568 C C . ALA A 1 199 ? 7.044 -5.213 -31.683 1.00 70.06 199 ALA A C 1
ATOM 1570 O O . ALA A 1 199 ? 6.024 -4.557 -31.481 1.00 70.06 199 ALA A O 1
ATOM 1571 N N . GLY A 1 200 ? 7.044 -6.546 -31.673 1.00 82.81 200 GLY A N 1
ATOM 1572 C CA . GLY A 1 200 ? 5.860 -7.318 -31.312 1.00 82.81 200 GLY A CA 1
ATOM 1573 C C . GLY A 1 200 ? 5.363 -6.976 -29.902 1.00 82.81 200 GLY A C 1
ATOM 1574 O O . GLY A 1 200 ? 6.119 -6.523 -29.036 1.00 82.81 200 GLY A O 1
ATOM 1575 N N . LEU A 1 201 ? 4.084 -7.252 -29.644 1.00 84.62 201 LEU A N 1
ATOM 1576 C CA . LEU A 1 201 ? 3.412 -7.011 -28.360 1.00 84.62 201 LEU A CA 1
ATOM 1577 C C . LEU A 1 201 ? 4.185 -7.602 -27.158 1.00 84.62 201 LEU A C 1
ATOM 1579 O O . LEU A 1 201 ? 4.206 -7.021 -26.074 1.00 84.62 201 LEU A O 1
ATOM 1583 N N . GLY A 1 202 ? 4.890 -8.721 -27.368 1.00 86.81 202 GLY A N 1
ATOM 1584 C CA . GLY A 1 202 ? 5.757 -9.344 -26.364 1.00 86.81 202 GLY A CA 1
ATOM 1585 C C . GLY A 1 202 ? 6.968 -8.492 -25.960 1.00 86.81 202 GLY A C 1
ATOM 1586 O O . GLY A 1 202 ? 7.306 -8.446 -24.781 1.00 86.81 202 GLY A O 1
ATOM 1587 N N . THR A 1 203 ? 7.595 -7.767 -26.889 1.00 87.00 203 THR A N 1
ATOM 1588 C CA . THR A 1 203 ? 8.729 -6.873 -26.587 1.00 87.00 203 THR A CA 1
ATOM 1589 C C . THR A 1 203 ? 8.275 -5.687 -25.740 1.00 87.00 203 THR A C 1
ATOM 1591 O O . THR A 1 203 ? 8.951 -5.303 -24.784 1.00 87.00 203 THR A O 1
ATOM 1594 N N . HIS A 1 204 ? 7.088 -5.146 -26.032 1.00 85.75 204 HIS A N 1
ATOM 1595 C CA . HIS A 1 204 ? 6.467 -4.109 -25.209 1.00 85.75 204 HIS A CA 1
ATOM 1596 C C . HIS A 1 204 ? 6.172 -4.607 -23.795 1.00 85.75 204 HIS A C 1
ATOM 1598 O O . HIS A 1 204 ? 6.506 -3.918 -22.831 1.00 85.75 204 HIS A O 1
ATOM 1604 N N . PHE A 1 205 ? 5.606 -5.810 -23.677 1.00 88.81 205 PHE A N 1
ATOM 1605 C CA . PHE A 1 205 ? 5.301 -6.415 -22.387 1.00 88.81 205 PHE A CA 1
ATOM 1606 C C . PHE A 1 205 ? 6.561 -6.695 -21.560 1.00 88.81 205 PHE A C 1
ATOM 1608 O O . PHE A 1 205 ? 6.615 -6.297 -20.403 1.00 88.81 205 PHE A O 1
ATOM 1615 N N . LYS A 1 206 ? 7.604 -7.297 -22.149 1.00 89.44 206 LYS A N 1
ATOM 1616 C CA . LYS A 1 206 ? 8.882 -7.555 -21.460 1.00 89.44 206 LYS A CA 1
ATOM 1617 C C . LYS A 1 206 ? 9.520 -6.269 -20.939 1.00 89.44 206 LYS A C 1
ATOM 1619 O O . LYS A 1 206 ? 9.968 -6.229 -19.800 1.00 89.44 206 LYS A O 1
ATOM 1624 N N . ARG A 1 207 ? 9.521 -5.202 -21.746 1.00 88.31 207 ARG A N 1
ATOM 1625 C CA . ARG A 1 207 ? 10.045 -3.895 -21.326 1.00 88.31 207 ARG A CA 1
ATOM 1626 C C . ARG A 1 207 ? 9.216 -3.291 -20.194 1.00 88.31 207 ARG A C 1
ATOM 1628 O O . ARG A 1 207 ? 9.782 -2.765 -19.244 1.00 88.31 207 ARG A O 1
ATOM 1635 N N . TRP A 1 208 ? 7.889 -3.351 -20.301 1.00 91.62 208 TRP A N 1
ATOM 1636 C CA . TRP A 1 208 ? 6.994 -2.886 -19.244 1.00 91.62 208 TRP A CA 1
ATOM 1637 C C . TRP A 1 208 ? 7.231 -3.658 -17.940 1.00 91.62 208 TRP A C 1
ATOM 1639 O O . TRP A 1 208 ? 7.427 -3.034 -16.902 1.00 91.62 208 TRP A O 1
ATOM 1649 N N . LEU A 1 209 ? 7.312 -4.988 -18.020 1.00 92.38 209 LEU A N 1
ATOM 1650 C CA . LEU A 1 209 ? 7.573 -5.862 -16.882 1.00 92.38 209 LEU A CA 1
ATOM 1651 C C . LEU A 1 209 ? 8.930 -5.555 -16.244 1.00 92.38 209 LEU A C 1
ATOM 1653 O O . LEU A 1 209 ? 8.998 -5.407 -15.034 1.00 92.38 209 LEU A O 1
ATOM 1657 N N . PHE A 1 210 ? 9.982 -5.367 -17.044 1.00 93.44 210 PHE A N 1
ATOM 1658 C CA . PHE A 1 210 ? 11.305 -4.985 -16.546 1.00 93.44 210 PHE A CA 1
ATOM 1659 C C . PHE A 1 210 ? 11.261 -3.699 -15.708 1.00 93.44 210 PHE A C 1
ATOM 1661 O O . PHE A 1 210 ? 11.719 -3.687 -14.568 1.00 93.44 210 PHE A O 1
ATOM 1668 N N . PHE A 1 211 ? 10.662 -2.625 -16.237 1.00 90.88 211 PHE A N 1
ATOM 1669 C CA . PHE A 1 211 ? 10.545 -1.368 -15.492 1.00 90.88 211 PHE A CA 1
ATOM 1670 C C . PHE A 1 211 ? 9.613 -1.486 -14.284 1.00 90.88 211 PHE A C 1
ATOM 1672 O O . PHE A 1 211 ? 9.861 -0.843 -13.267 1.00 90.88 211 PHE A O 1
ATOM 1679 N N . PHE A 1 212 ? 8.559 -2.297 -14.371 1.00 93.00 212 PHE A N 1
ATOM 1680 C CA . PHE A 1 212 ? 7.663 -2.563 -13.251 1.00 93.00 212 PHE A CA 1
ATOM 1681 C C . PHE A 1 212 ? 8.390 -3.291 -12.114 1.00 93.00 212 PHE A C 1
ATOM 1683 O O . PHE A 1 212 ? 8.369 -2.816 -10.982 1.00 93.00 212 PHE A O 1
ATOM 1690 N N . THR A 1 213 ? 9.102 -4.380 -12.416 1.00 92.56 213 THR A N 1
ATOM 1691 C CA . THR A 1 213 ? 9.900 -5.135 -11.441 1.00 92.56 213 THR A CA 1
ATOM 1692 C C . THR A 1 213 ? 10.994 -4.269 -10.829 1.00 92.56 213 THR A C 1
ATOM 1694 O O . THR A 1 213 ? 11.162 -4.283 -9.615 1.00 92.56 213 THR A O 1
ATOM 1697 N N . LEU A 1 214 ? 11.687 -3.456 -11.634 1.00 94.75 214 LEU A N 1
ATOM 1698 C CA . LEU A 1 214 ? 12.691 -2.513 -11.137 1.00 94.75 214 LEU A CA 1
ATOM 1699 C C . LEU A 1 214 ? 12.088 -1.508 -10.145 1.00 94.75 214 LEU A C 1
ATOM 1701 O O . LEU A 1 214 ? 12.651 -1.277 -9.078 1.00 94.75 214 LEU A O 1
ATOM 1705 N N . ARG A 1 215 ? 10.927 -0.925 -10.468 1.00 92.50 215 ARG A N 1
ATOM 1706 C CA . ARG A 1 215 ? 10.227 0.010 -9.573 1.00 92.50 215 ARG A CA 1
ATOM 1707 C C . ARG A 1 215 ? 9.762 -0.661 -8.290 1.00 92.50 215 ARG A C 1
ATOM 1709 O O . ARG A 1 215 ? 9.896 -0.066 -7.226 1.00 92.50 215 ARG A O 1
ATOM 1716 N N . LEU A 1 216 ? 9.248 -1.885 -8.384 1.00 93.88 216 LEU A N 1
ATOM 1717 C CA . LEU A 1 216 ? 8.824 -2.657 -7.222 1.00 93.88 216 LEU A CA 1
ATOM 1718 C C . LEU A 1 216 ? 10.016 -2.989 -6.316 1.00 93.88 216 LEU A C 1
ATOM 1720 O O . LEU A 1 216 ? 9.931 -2.785 -5.111 1.00 93.88 216 LEU A O 1
ATOM 1724 N N . ALA A 1 217 ? 11.144 -3.416 -6.890 1.00 94.94 217 ALA A N 1
ATOM 1725 C CA . ALA A 1 217 ? 12.375 -3.677 -6.147 1.00 94.94 217 ALA A CA 1
ATOM 1726 C C . ALA A 1 217 ? 12.896 -2.416 -5.441 1.00 94.94 217 ALA A C 1
ATOM 1728 O O . ALA A 1 217 ? 13.274 -2.477 -4.275 1.00 94.94 217 ALA A O 1
ATOM 1729 N N . LEU A 1 218 ? 12.854 -1.257 -6.108 1.00 95.62 218 LEU A N 1
ATOM 1730 C CA . LEU A 1 218 ? 13.212 0.022 -5.491 1.00 95.62 218 LEU A CA 1
ATOM 1731 C C . LEU A 1 218 ? 12.250 0.414 -4.371 1.00 95.62 218 LEU A C 1
ATOM 1733 O O . LEU A 1 218 ? 12.700 0.876 -3.329 1.00 95.62 218 LEU A O 1
ATOM 1737 N N . PHE A 1 219 ? 10.945 0.218 -4.560 1.00 95.56 219 PHE A N 1
ATOM 1738 C CA . PHE A 1 219 ? 9.946 0.495 -3.530 1.00 95.56 219 PHE A CA 1
ATOM 1739 C C . PHE A 1 219 ? 10.189 -0.366 -2.285 1.00 95.56 219 PHE A C 1
ATOM 1741 O O . PHE A 1 219 ? 10.294 0.169 -1.183 1.00 95.56 219 PHE A O 1
ATOM 1748 N N . VAL A 1 220 ? 10.379 -1.676 -2.472 1.00 94.88 220 VAL A N 1
ATOM 1749 C CA . VAL A 1 220 ? 10.717 -2.603 -1.384 1.00 94.88 220 VAL A CA 1
ATOM 1750 C C . VAL A 1 220 ? 12.055 -2.239 -0.747 1.00 94.88 220 VAL A C 1
ATOM 1752 O O . VAL A 1 220 ? 12.147 -2.253 0.468 1.00 94.88 220 VAL A O 1
ATOM 1755 N N . GLY A 1 221 ? 13.078 -1.853 -1.513 1.00 95.62 221 GLY A N 1
ATOM 1756 C CA . GLY A 1 221 ? 14.373 -1.448 -0.956 1.00 95.62 221 GLY A CA 1
ATOM 1757 C C . GLY A 1 221 ? 14.305 -0.165 -0.116 1.00 95.62 221 GLY A C 1
ATOM 1758 O O . GLY A 1 221 ? 14.876 -0.103 0.969 1.00 95.62 221 GLY A O 1
ATOM 1759 N N . PHE A 1 222 ? 13.580 0.856 -0.581 1.00 96.25 222 PHE A N 1
ATOM 1760 C CA . PHE A 1 222 ? 13.442 2.139 0.123 1.00 96.25 222 PHE A CA 1
ATOM 1761 C C . PHE A 1 222 ? 12.617 2.033 1.408 1.00 96.25 222 PHE A C 1
ATOM 1763 O O . PHE A 1 222 ? 12.926 2.703 2.404 1.00 96.25 222 PHE A O 1
ATOM 1770 N N . PHE A 1 223 ? 11.573 1.205 1.360 1.00 97.31 223 PHE A N 1
ATOM 1771 C CA . PHE A 1 223 ? 10.558 1.079 2.400 1.00 97.31 223 PHE A CA 1
ATOM 1772 C C . PHE A 1 223 ? 10.504 -0.336 2.993 1.00 97.31 223 PHE A C 1
ATOM 1774 O O . PHE A 1 223 ? 9.454 -0.789 3.445 1.00 97.31 223 PHE A O 1
ATOM 1781 N N . TYR A 1 224 ? 11.634 -1.056 2.983 1.00 96.44 224 TYR A N 1
ATOM 1782 C CA . TYR A 1 224 ? 11.701 -2.439 3.468 1.00 96.44 224 TYR A CA 1
ATOM 1783 C C . TYR A 1 224 ? 11.217 -2.533 4.908 1.00 96.44 224 TYR A C 1
ATOM 1785 O O . TYR A 1 224 ? 10.416 -3.397 5.244 1.00 96.44 224 TYR A O 1
ATOM 1793 N N . THR A 1 225 ? 11.669 -1.598 5.746 1.00 96.62 225 THR A N 1
ATOM 1794 C CA . THR A 1 225 ? 11.290 -1.550 7.153 1.00 96.62 225 THR A CA 1
ATOM 1795 C C . THR A 1 225 ? 9.793 -1.373 7.350 1.00 96.62 225 THR A C 1
ATOM 1797 O O . THR A 1 225 ? 9.271 -1.855 8.335 1.00 96.62 225 THR A O 1
ATOM 1800 N N . GLU A 1 226 ? 9.092 -0.697 6.449 1.00 95.94 226 GLU A N 1
ATOM 1801 C CA . GLU A 1 226 ? 7.679 -0.352 6.570 1.00 95.94 226 GLU A CA 1
ATOM 1802 C C . GLU A 1 226 ? 6.767 -1.415 5.951 1.00 95.94 226 GLU A C 1
ATOM 1804 O O . GLU A 1 226 ? 5.630 -1.596 6.376 1.00 95.94 226 GLU A O 1
ATOM 1809 N N . ILE A 1 227 ? 7.265 -2.117 4.935 1.00 96.06 227 ILE A N 1
ATOM 1810 C CA . ILE A 1 227 ? 6.519 -3.141 4.199 1.00 96.06 227 ILE A CA 1
ATOM 1811 C C . ILE A 1 227 ? 6.813 -4.538 4.765 1.00 96.06 227 ILE A C 1
ATOM 1813 O O . ILE A 1 227 ? 6.058 -5.472 4.506 1.00 96.06 227 ILE A O 1
ATOM 1817 N N . SER A 1 228 ? 7.870 -4.712 5.567 1.00 97.12 228 SER A N 1
ATOM 1818 C CA . SER A 1 228 ? 8.262 -6.023 6.098 1.00 97.12 228 SER A CA 1
ATOM 1819 C C . SER A 1 228 ? 7.150 -6.788 6.827 1.00 97.12 228 SER A C 1
ATOM 1821 O O . SER A 1 228 ? 7.081 -7.997 6.592 1.00 97.12 228 SER A O 1
ATOM 1823 N N . PRO A 1 229 ? 6.229 -6.177 7.609 1.00 96.94 229 PRO A N 1
ATOM 1824 C CA . PRO A 1 229 ? 5.136 -6.941 8.214 1.00 96.94 229 PRO A CA 1
ATOM 1825 C C . PRO A 1 229 ? 4.195 -7.516 7.150 1.00 96.94 229 PRO A C 1
ATOM 1827 O O . PRO A 1 229 ? 3.841 -8.690 7.194 1.00 96.94 229 PRO A O 1
ATOM 1830 N N . PHE A 1 230 ? 3.874 -6.730 6.118 1.00 95.50 230 PHE A N 1
ATOM 1831 C CA . PHE A 1 230 ? 3.097 -7.207 4.977 1.00 95.50 230 PHE A CA 1
ATOM 1832 C C . PHE A 1 230 ? 3.811 -8.326 4.219 1.00 95.50 230 PHE A C 1
ATOM 1834 O O . PHE A 1 230 ? 3.165 -9.286 3.811 1.00 95.50 230 PHE A O 1
ATOM 1841 N N . LEU A 1 231 ? 5.134 -8.247 4.044 1.00 95.50 231 LEU A N 1
ATOM 1842 C CA . LEU A 1 231 ? 5.900 -9.329 3.414 1.00 95.50 231 LEU A CA 1
ATOM 1843 C C . LEU A 1 231 ? 5.886 -10.600 4.262 1.00 95.50 231 LEU A C 1
ATOM 1845 O O . LEU A 1 231 ? 5.783 -11.693 3.710 1.00 95.50 231 LEU A O 1
ATOM 1849 N N . HIS A 1 232 ? 5.958 -10.469 5.586 1.00 96.88 232 HIS A N 1
ATOM 1850 C CA . HIS A 1 232 ? 5.871 -11.602 6.498 1.00 96.88 232 HIS A CA 1
ATOM 1851 C C . HIS A 1 232 ? 4.506 -12.297 6.392 1.00 96.88 232 HIS A C 1
ATOM 1853 O O . HIS A 1 232 ? 4.449 -13.514 6.207 1.00 96.88 232 HIS A O 1
ATOM 1859 N N . ILE A 1 233 ? 3.416 -11.523 6.406 1.00 96.81 233 ILE A N 1
ATOM 1860 C CA . ILE A 1 233 ? 2.051 -12.038 6.232 1.00 96.81 233 ILE A CA 1
ATOM 1861 C C . ILE A 1 233 ? 1.883 -12.661 4.842 1.00 96.81 233 ILE A C 1
ATOM 1863 O O . ILE A 1 233 ? 1.357 -13.767 4.724 1.00 96.81 233 ILE A O 1
ATOM 1867 N N . ALA A 1 234 ? 2.377 -12.005 3.788 1.00 95.69 234 ALA A N 1
ATOM 1868 C CA . ALA A 1 234 ? 2.345 -12.526 2.422 1.00 95.69 234 ALA A CA 1
ATOM 1869 C C . ALA A 1 234 ? 3.094 -13.855 2.303 1.00 95.69 234 ALA A C 1
ATOM 1871 O O . ALA A 1 234 ? 2.594 -14.781 1.676 1.00 95.69 234 ALA A O 1
ATOM 1872 N N . ASN A 1 235 ? 4.262 -13.985 2.932 1.00 95.69 235 ASN A N 1
ATOM 1873 C CA . ASN A 1 235 ? 5.014 -15.235 2.931 1.00 95.69 235 ASN A CA 1
ATOM 1874 C C . ASN A 1 235 ? 4.252 -16.350 3.659 1.00 95.69 235 ASN A C 1
ATOM 1876 O O . ASN A 1 235 ? 4.156 -17.463 3.154 1.00 95.69 235 ASN A O 1
ATOM 1880 N N . LYS A 1 236 ? 3.647 -16.036 4.809 1.00 95.75 236 LYS A N 1
ATOM 1881 C CA . LYS A 1 236 ? 2.861 -16.989 5.602 1.00 95.75 236 LYS A CA 1
ATOM 1882 C C . LYS A 1 236 ? 1.586 -17.465 4.898 1.00 95.75 236 LYS A C 1
ATOM 1884 O O . LYS A 1 236 ? 1.140 -18.573 5.160 1.00 95.75 236 LYS A O 1
ATOM 1889 N N . THR A 1 237 ? 0.987 -16.636 4.045 1.00 94.62 237 THR A N 1
ATOM 1890 C CA . THR A 1 237 ? -0.327 -16.914 3.431 1.00 94.62 237 THR A CA 1
ATOM 1891 C C . THR A 1 237 ? -0.248 -17.302 1.962 1.00 94.62 237 THR A C 1
ATOM 1893 O O . THR A 1 237 ? -0.880 -18.263 1.539 1.00 94.62 237 THR A O 1
ATOM 1896 N N . LEU A 1 238 ? 0.517 -16.565 1.156 1.00 92.38 238 LEU A N 1
ATOM 1897 C CA . LEU A 1 238 ? 0.585 -16.769 -0.291 1.00 92.38 238 LEU A CA 1
ATOM 1898 C C . LEU A 1 238 ? 1.574 -17.877 -0.673 1.00 92.38 238 LEU A C 1
ATOM 1900 O O . LEU A 1 238 ? 1.337 -18.579 -1.660 1.00 92.38 238 LEU A O 1
ATOM 1904 N N . LEU A 1 239 ? 2.672 -18.010 0.081 1.00 88.44 239 LEU A N 1
ATOM 1905 C CA . LEU A 1 239 ? 3.795 -18.903 -0.238 1.00 88.44 239 LEU A CA 1
ATOM 1906 C C . LEU A 1 239 ? 3.836 -20.192 0.596 1.00 88.44 239 LEU A C 1
ATOM 1908 O O . LEU A 1 239 ? 4.559 -21.109 0.209 1.00 88.44 239 LEU A O 1
ATOM 1912 N N . ALA A 1 240 ? 3.060 -20.270 1.681 1.00 77.44 240 ALA A N 1
ATOM 1913 C CA . ALA A 1 240 ? 2.751 -21.527 2.367 1.00 77.44 240 ALA A CA 1
ATOM 1914 C C . ALA A 1 240 ? 1.782 -22.377 1.532 1.00 77.44 240 ALA A C 1
ATOM 1916 O O . ALA A 1 240 ? 1.950 -23.612 1.505 1.00 77.44 240 ALA A O 1
#